Protein 2H3G (pdb70)

Nearest PDB structures (foldseek):
  2h3g-assembly1_X-2  TM=1.004E+00  e=2.554E-54  Bacillus anthracis str. Ames
  3djc-assembly1_L  TM=9.391E-01  e=2.588E-28  Legionella pneumophila subsp. pneumophila str. Philadelphia 1
  3djc-assembly1_K  TM=9.278E-01  e=1.801E-28  Legionella pneumophila subsp. pneumophila str. Philadelphia 1
  3djc-assembly2_D  TM=9.433E-01  e=1.681E-27  Legionella pneumophila subsp. pneumophila str. Philadelphia 1
  9cku-assembly1_F  TM=8.983E-01  e=1.150E-25  Mycobacterium tuberculosis

Foldseek 3Di:
DEKEWEAEPFKIKIFDADPLHTLDMDMDTHDLPDALVNVLVVVQVVQVVSVHALQVHDAYEYEYPDVSCPVRVQVNCCPRNVYRYHYQAPPQDQPAAEPAPCPRPPRSLNSLLLSLCCVPPNDQEWEWEQDQWTWTWTQANVSHTHGGDIGGHLVRVLCVPVCDDLDDAPDLPAPDDVSVSSSCSLVVVLVVLVVRLVVVQVVGPDRHAYEYEYPCPVSSVVVDVSHPYYDHCSSVSSSVVSRVVVD

Secondary structure (DSSP, 8-state):
-EEEEEE-SSEEEEEEEETTEEEEEEEEE--TT--HHHHHHHHHHHHHHTT--GGG--EEEEEES-HHHHHHHHHHIIIII--PPEE-STT-----EE-SS-GGGS-HHHHHHHHHHHHHH-SSEEEEEESSEEEEEEE-TTSEEEEEEEEE-HHHHHHHHH----PPPS-SS-SSHHHHHHHHHHHHHHHHHHHHHHHHHHH-SS--EEEEESTTHHHHHHH-SS-SEE-TTHHHHHHHHHHHHT-

Solvent-accessible surface area: 12956 Å² total; per-residue (Å²): 48,18,1,0,3,27,4,21,63,71,57,8,19,7,0,0,5,62,170,34,126,44,89,58,73,35,140,44,127,18,32,127,165,67,68,34,57,90,20,0,108,56,6,82,99,30,1,105,156,38,63,11,61,39,139,45,5,138,2,2,0,3,3,28,88,3,104,105,6,27,134,17,10,60,116,0,2,65,117,46,14,189,32,169,16,51,58,16,22,149,59,30,131,22,59,24,64,45,114,70,168,66,59,241,137,15,34,29,28,42,26,0,2,0,22,0,0,25,136,72,59,28,33,5,0,0,2,0,17,10,41,70,38,0,16,1,5,34,0,20,58,110,118,30,9,77,5,49,50,130,13,85,0,4,70,87,34,0,87,84,89,73,124,109,144,21,56,116,9,118,44,96,123,23,193,84,105,90,17,51,42,34,8,41,15,1,56,43,10,11,38,64,0,46,30,31,0,125,172,22,58,140,161,19,182,97,139,2,80,0,0,0,5,18,56,56,0,110,33,0,30,130,51,15,148,19,12,79,44,34,6,65,58,0,14,4,56,0,0,37,40,0,36,90,141,45,101

Structure (mmCIF, N/CA/C/O backbone):
data_2H3G
#
_entry.id   2H3G
#
_cell.length_a   67.852
_cell.length_b   133.396
_cell.length_c   41.138
_cell.angle_alpha   90.00
_cell.angle_beta   90.00
_cell.angle_gamma   90.00
#
_symmetry.space_group_name_H-M   'P 21 21 2'
#
loop_
_entity.id
_entity.type
_entity.pdbx_description
1 polymer 'BIOSYNTHETIC PROTEIN'
2 non-polymer 1,2-ETHANEDIOL
3 water water
#
loop_
_atom_site.group_PDB
_atom_site.id
_atom_site.type_symbol
_atom_site.label_atom_id
_atom_site.label_alt_id
_atom_site.label_comp_id
_atom_site.label_asym_id
_atom_site.label_entity_id
_atom_site.label_seq_id
_atom_site.pdbx_PDB_ins_code
_atom_site.Cartn_x
_atom_site.Cartn_y
_atom_site.Cartn_z
_atom_site.occupancy
_atom_site.B_iso_or_equiv
_atom_site.auth_seq_id
_atom_site.auth_comp_id
_atom_site.auth_asym_id
_atom_site.auth_atom_id
_atom_site.pdbx_PDB_model_num
ATOM 1 N N . MET A 1 1 ? 32.641 25.362 4.188 1.00 30.59 1 MET X N 1
ATOM 2 C CA . MET A 1 1 ? 32.376 26.737 3.639 1.00 29.36 1 MET X CA 1
ATOM 3 C C . MET A 1 1 ? 33.346 27.668 4.345 1.00 29.10 1 MET X C 1
ATOM 4 O O . MET A 1 1 ? 33.896 27.318 5.378 1.00 29.20 1 MET X O 1
ATOM 9 N N . ILE A 1 2 ? 33.615 28.813 3.729 1.00 28.56 2 ILE X N 1
ATOM 10 C CA . ILE A 1 2 ? 34.582 29.747 4.249 1.00 27.55 2 ILE X CA 1
ATOM 11 C C . ILE A 1 2 ? 33.786 31.002 4.615 1.00 27.87 2 ILE X C 1
ATOM 12 O O . ILE A 1 2 ? 32.990 31.473 3.807 1.00 27.13 2 ILE X O 1
ATOM 17 N N . PHE A 1 3 ? 34.017 31.523 5.823 1.00 27.53 3 PHE X N 1
ATOM 18 C CA . PHE A 1 3 ? 33.306 32.703 6.335 1.00 28.64 3 PHE X CA 1
ATOM 19 C C . PHE A 1 3 ? 34.278 33.865 6.219 1.00 27.75 3 PHE X C 1
ATOM 20 O O . PHE A 1 3 ? 35.447 33.751 6.594 1.00 28.37 3 PHE X O 1
ATOM 28 N N A VAL A 1 4 ? 33.833 34.971 5.630 0.50 27.09 4 VAL X N 1
ATOM 29 N N B VAL A 1 4 ? 33.796 34.992 5.704 0.50 27.56 4 VAL X N 1
ATOM 30 C CA A VAL A 1 4 ? 34.669 36.154 5.523 0.50 26.60 4 VAL X CA 1
ATOM 31 C CA B VAL A 1 4 ? 34.622 36.155 5.464 0.50 27.45 4 VAL X CA 1
ATOM 32 C C A VAL A 1 4 ? 34.000 37.296 6.317 0.50 27.49 4 VAL X C 1
ATOM 33 C C B VAL A 1 4 ? 33.997 37.362 6.209 0.50 27.94 4 VAL X C 1
ATOM 34 O O A VAL A 1 4 ? 32.764 37.353 6.466 0.50 27.37 4 VAL X O 1
ATOM 35 O O B VAL A 1 4 ? 32.770 37.529 6.204 0.50 27.84 4 VAL X O 1
ATOM 42 N N . LEU A 1 5 ? 34.823 38.174 6.868 1.00 28.06 5 LEU X N 1
ATOM 43 C CA . LEU A 1 5 ? 34.286 39.330 7.613 1.00 29.07 5 LEU X CA 1
ATOM 44 C C . LEU A 1 5 ? 35.100 40.563 7.262 1.00 27.05 5 LEU X C 1
ATOM 45 O O . LEU A 1 5 ? 36.313 40.552 7.329 1.00 27.55 5 LEU X O 1
ATOM 50 N N . ASP A 1 6 ? 34.424 41.630 6.858 1.00 27.35 6 ASP X N 1
ATOM 51 C CA . ASP A 1 6 ? 35.099 42.878 6.491 1.00 27.10 6 ASP X CA 1
ATOM 52 C C . ASP A 1 6 ? 34.533 43.885 7.483 1.00 27.51 6 ASP X C 1
ATOM 53 O O . ASP A 1 6 ? 33.399 44.287 7.347 1.00 26.60 6 ASP X O 1
ATOM 58 N N . VAL A 1 7 ? 35.295 44.277 8.491 1.00 28.35 7 VAL X N 1
ATOM 59 C CA . VAL A 1 7 ? 34.725 45.160 9.513 1.00 29.52 7 VAL X CA 1
ATOM 60 C C . VAL A 1 7 ? 35.172 46.637 9.357 1.00 28.80 7 VAL X C 1
ATOM 61 O O . VAL A 1 7 ? 36.342 46.927 9.393 1.00 27.78 7 VAL X O 1
ATOM 65 N N . GLY A 1 8 ? 34.236 47.545 9.172 1.00 30.65 8 GLY X N 1
ATOM 66 C CA . GLY A 1 8 ? 34.607 48.959 9.027 1.00 34.47 8 GLY X CA 1
ATOM 67 C C . GLY A 1 8 ? 34.308 49.739 10.315 1.00 36.64 8 GLY X C 1
ATOM 68 O O . GLY A 1 8 ? 33.672 49.211 11.233 1.00 33.55 8 GLY X O 1
ATOM 69 N N . ASN A 1 9 ? 34.749 51.008 10.335 1.00 39.89 9 ASN X N 1
ATOM 70 C CA . ASN A 1 9 ? 34.545 51.933 11.474 1.00 42.51 9 ASN X CA 1
ATOM 71 C C . ASN A 1 9 ? 33.067 51.963 11.772 1.00 43.47 9 ASN X C 1
ATOM 72 O O . ASN A 1 9 ? 32.631 51.839 12.916 1.00 44.67 9 ASN X O 1
ATOM 77 N N . THR A 1 10 ? 32.285 52.046 10.698 1.00 44.50 10 THR X N 1
ATOM 78 C CA . THR A 1 10 ? 30.847 52.250 10.749 1.00 44.99 10 THR X CA 1
ATOM 79 C C . THR A 1 10 ? 30.069 50.981 10.434 1.00 44.89 10 THR X C 1
ATOM 80 O O . THR A 1 10 ? 29.136 50.639 11.170 1.00 44.89 10 THR X O 1
ATOM 84 N N . ASN A 1 11 ? 30.464 50.280 9.354 1.00 44.08 11 ASN X N 1
ATOM 85 C CA . ASN A 1 11 ? 29.759 49.059 8.910 1.00 43.66 11 ASN X CA 1
ATOM 86 C C . ASN A 1 11 ? 30.646 47.801 8.891 1.00 40.44 11 ASN X C 1
ATOM 87 O O . ASN A 1 11 ? 31.851 47.914 8.732 1.00 40.29 11 ASN X O 1
ATOM 92 N N . ALA A 1 12 ? 30.027 46.639 9.088 1.00 38.86 12 ALA X N 1
ATOM 93 C CA . ALA A 1 12 ? 30.589 45.324 8.798 1.00 37.63 12 ALA X CA 1
ATOM 94 C C . ALA A 1 12 ? 29.806 44.554 7.693 1.00 35.95 12 ALA X C 1
ATOM 95 O O . ALA A 1 12 ? 28.564 44.600 7.627 1.00 35.81 12 ALA X O 1
ATOM 97 N N . VAL A 1 13 ? 30.537 43.804 6.869 1.00 32.66 13 VAL X N 1
ATOM 98 C CA . VAL A 1 13 ? 29.880 42.948 5.884 1.00 29.74 13 VAL X CA 1
ATOM 99 C C . VAL A 1 13 ? 30.372 41.522 6.0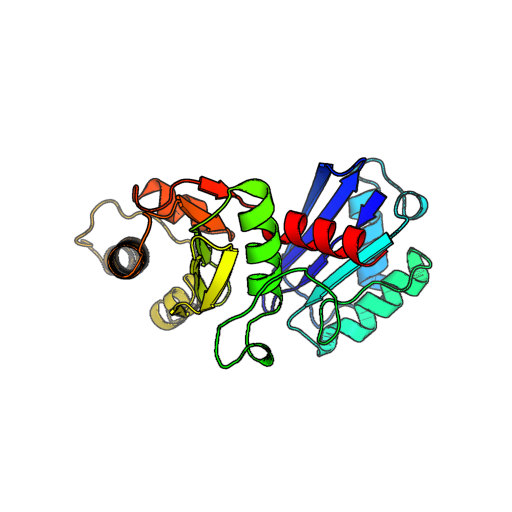69 1.00 28.14 13 VAL X C 1
ATOM 100 O O . VAL A 1 13 ? 31.556 41.313 6.151 1.00 26.61 13 VAL X O 1
ATOM 104 N N . LEU A 1 14 ? 29.469 40.546 6.146 1.00 27.63 14 LEU X N 1
ATOM 105 C CA . LEU A 1 14 ? 29.896 39.159 6.389 1.00 28.63 14 LEU X CA 1
ATOM 106 C C . LEU A 1 14 ? 29.537 38.438 5.106 1.00 27.79 14 LEU X C 1
ATOM 107 O O . LEU A 1 14 ? 28.603 38.843 4.420 1.00 28.03 14 LEU X O 1
ATOM 112 N N . GLY A 1 15 ? 30.271 37.382 4.797 1.00 27.21 15 GLY X N 1
ATOM 113 C CA . GLY A 1 15 ? 29.835 36.460 3.752 1.00 26.70 15 GLY X CA 1
ATOM 114 C C . GLY A 1 15 ? 30.269 35.039 3.901 1.00 26.98 15 GLY X C 1
ATOM 115 O O . GLY A 1 15 ? 31.242 34.764 4.589 1.00 26.95 15 GLY X O 1
ATOM 116 N N . VAL A 1 16 ? 29.528 34.109 3.290 1.00 26.97 16 VAL X N 1
ATOM 117 C CA . VAL A 1 16 ? 29.906 32.727 3.352 1.00 28.71 16 VAL X CA 1
ATOM 118 C C . VAL A 1 16 ? 30.085 32.290 1.887 1.00 29.33 16 VAL X C 1
ATOM 119 O O . VAL A 1 16 ? 29.229 32.579 1.047 1.00 27.54 16 VAL X O 1
ATOM 123 N N . PHE A 1 17 ? 31.210 31.646 1.623 1.00 29.74 17 PHE X N 1
ATOM 124 C CA . PHE A 1 17 ? 31.515 31.112 0.293 1.00 30.73 17 PHE X CA 1
ATOM 125 C C . PHE A 1 17 ? 31.347 29.600 0.327 1.00 31.42 17 PHE X C 1
ATOM 126 O O . PHE A 1 17 ? 31.801 28.915 1.245 1.00 30.94 17 PHE X O 1
ATOM 134 N N . GLU A 1 18 ? 30.651 29.083 -0.676 1.00 33.89 18 GLU X N 1
ATOM 135 C CA . GLU A 1 18 ? 30.473 27.650 -0.806 1.00 35.03 18 GLU X CA 1
ATOM 136 C C . GLU A 1 18 ? 30.970 27.264 -2.208 1.00 37.36 18 GLU X C 1
ATOM 137 O O . GLU A 1 18 ? 30.530 27.869 -3.205 1.00 36.54 18 GLU X O 1
ATOM 143 N N . GLU A 1 19 ? 31.925 26.326 -2.248 1.00 39.92 19 GLU X N 1
ATOM 144 C CA . GLU A 1 19 ? 32.601 25.928 -3.482 1.00 42.93 19 GLU X CA 1
ATOM 145 C C . GLU A 1 19 ? 33.110 27.145 -4.270 1.00 42.83 19 GLU X C 1
ATOM 146 O O . GLU A 1 19 ? 32.865 27.277 -5.483 1.00 43.49 19 GLU X O 1
ATOM 152 N N . GLY A 1 20 ? 33.801 28.042 -3.559 1.00 41.46 20 GLY X N 1
ATOM 153 C CA . GLY A 1 20 ? 34.370 29.241 -4.169 1.00 40.44 20 GLY X CA 1
ATOM 154 C C . GLY A 1 20 ? 33.421 30.286 -4.676 1.00 39.41 20 GLY X C 1
ATOM 155 O O . GLY A 1 20 ? 33.849 31.276 -5.270 1.00 40.08 20 GLY X O 1
ATOM 156 N N . GLU A 1 21 ? 32.124 30.085 -4.459 1.00 39.16 21 GLU X N 1
ATOM 157 C CA . GLU A 1 21 ? 31.146 31.102 -4.797 1.00 38.09 21 GLU X CA 1
ATOM 158 C C . GLU A 1 21 ? 30.515 31.703 -3.542 1.00 36.08 21 GLU X C 1
ATOM 159 O O . GLU A 1 21 ? 30.314 30.998 -2.555 1.00 35.30 21 GLU X O 1
ATOM 165 N N . LEU A 1 22 ? 30.166 32.988 -3.633 1.00 34.28 22 LEU X N 1
ATOM 166 C CA . LEU A 1 22 ? 29.535 33.729 -2.532 1.00 32.47 22 LEU X CA 1
ATOM 167 C C . LEU A 1 22 ? 28.139 33.193 -2.464 1.00 32.68 22 LEU X C 1
ATOM 168 O O . LEU A 1 22 ? 27.362 33.354 -3.406 1.00 32.32 22 LEU X O 1
ATOM 173 N N . ARG A 1 23 ? 27.823 32.558 -1.352 1.00 30.88 23 ARG X N 1
ATOM 174 C CA . ARG A 1 23 ? 26.518 31.993 -1.172 1.00 30.77 23 ARG X CA 1
ATOM 175 C C . ARG A 1 23 ? 25.554 33.019 -0.587 1.00 31.81 23 ARG X C 1
ATOM 176 O O . ARG A 1 23 ? 24.394 33.095 -1.017 1.00 30.12 23 ARG X O 1
ATOM 184 N N . GLN A 1 24 ? 26.028 33.820 0.424 1.00 31.50 24 GLN X N 1
ATOM 185 C CA . GLN A 1 24 ? 25.189 34.756 1.077 1.00 28.85 24 GLN X CA 1
ATOM 186 C C . GLN A 1 24 ? 26.084 35.834 1.712 1.00 28.13 24 GLN X C 1
ATOM 187 O O . GLN A 1 24 ? 27.239 35.594 2.019 1.00 26.64 24 GLN X O 1
ATOM 193 N N . HIS A 1 25 ? 25.530 37.008 1.887 1.00 26.79 25 HIS X N 1
ATOM 194 C CA . HIS A 1 25 ? 26.253 38.098 2.502 1.00 28.98 25 HIS X CA 1
ATOM 195 C C . HIS A 1 25 ? 25.286 38.754 3.428 1.00 28.82 25 HIS X C 1
ATOM 196 O O . HIS A 1 25 ? 24.063 38.629 3.251 1.00 27.17 25 HIS X O 1
ATOM 203 N N . TRP A 1 26 ? 25.824 39.454 4.418 1.00 29.92 26 TRP X N 1
ATOM 204 C CA . TRP A 1 26 ? 24.993 40.169 5.383 1.00 31.85 26 TRP X CA 1
ATOM 205 C C . TRP A 1 26 ? 25.688 41.444 5.742 1.00 34.60 26 TRP X C 1
ATOM 206 O O . TRP A 1 26 ? 26.902 41.460 5.833 1.00 35.52 26 TRP X O 1
ATOM 217 N N . ARG A 1 27 ? 24.954 42.523 5.925 1.00 37.42 27 ARG X N 1
ATOM 218 C CA . ARG A 1 27 ? 25.585 43.805 6.282 1.00 42.57 27 ARG X CA 1
ATOM 219 C C . ARG A 1 27 ? 25.029 44.285 7.612 1.00 43.95 27 ARG X C 1
ATOM 220 O O . ARG A 1 27 ? 23.928 43.906 7.998 1.00 44.10 27 ARG X O 1
ATOM 228 N N . MET A 1 28 ? 25.826 45.072 8.340 1.00 46.10 28 MET X N 1
ATOM 229 C CA . MET A 1 28 ? 25.438 45.545 9.682 1.00 47.22 28 MET X CA 1
ATOM 230 C C . MET A 1 28 ? 26.318 46.698 10.124 1.00 47.05 28 MET X C 1
ATOM 231 O O . MET A 1 28 ? 27.407 46.873 9.587 1.00 46.63 28 MET X O 1
ATOM 236 N N . GLU A 1 29 ? 25.841 47.460 11.119 1.00 47.44 29 GLU X N 1
ATOM 237 C CA . GLU A 1 29 ? 26.656 48.499 11.784 1.00 47.19 29 GLU X CA 1
ATOM 238 C C . GLU A 1 29 ? 27.681 47.829 12.702 1.00 45.00 29 GLU X C 1
ATOM 239 O O . GLU A 1 29 ? 27.420 46.813 13.374 1.00 43.76 29 GLU X O 1
ATOM 245 N N . THR A 1 30 ? 28.888 48.360 12.671 1.00 44.55 30 THR X N 1
ATOM 246 C CA . THR A 1 30 ? 29.950 47.863 13.562 1.00 43.18 30 THR X CA 1
ATOM 247 C C . THR A 1 30 ? 29.488 48.274 14.982 1.00 43.31 30 THR X C 1
ATOM 248 O O . THR A 1 30 ? 29.005 49.378 15.182 1.00 41.64 30 THR X O 1
ATOM 252 N N . ASP A 1 31 ? 29.577 47.361 15.930 1.00 42.79 31 ASP X N 1
ATOM 253 C CA . ASP A 1 31 ? 29.089 47.624 17.259 1.00 43.75 31 ASP X CA 1
ATOM 254 C C . ASP A 1 31 ? 30.226 47.402 18.283 1.00 43.00 31 ASP X C 1
ATOM 255 O O . ASP A 1 31 ? 30.592 46.275 18.565 1.00 42.44 31 ASP X O 1
ATOM 260 N N . ARG A 1 32 ? 30.825 48.489 18.751 1.00 42.61 32 ARG X N 1
ATOM 261 C CA . ARG A 1 32 ? 31.863 48.434 19.785 1.00 43.26 32 ARG X CA 1
ATOM 262 C C . ARG A 1 32 ? 31.343 47.978 21.173 1.00 41.26 32 ARG X C 1
ATOM 263 O O . ARG A 1 32 ? 32.137 47.694 22.092 1.00 41.64 32 ARG X O 1
ATOM 271 N N . HIS A 1 33 ? 30.023 47.890 21.314 1.00 40.45 33 HIS X N 1
ATOM 272 C CA . HIS A 1 33 ? 29.396 47.504 22.585 1.00 39.48 33 HIS X CA 1
ATOM 273 C C . HIS A 1 33 ? 29.185 46.045 22.673 1.00 39.99 33 HIS X C 1
ATOM 274 O O . HIS A 1 33 ? 28.923 45.559 23.743 1.00 39.39 33 HIS X O 1
ATOM 281 N N . LYS A 1 34 ? 29.253 45.339 21.538 1.00 41.01 34 LYS X N 1
ATOM 282 C CA . LYS A 1 34 ? 28.850 43.914 21.500 1.00 41.87 34 LYS X CA 1
ATOM 283 C C . LYS A 1 34 ? 29.946 43.058 22.023 1.00 40.16 34 LYS X C 1
ATOM 284 O O . LYS A 1 34 ? 31.120 43.320 21.771 1.00 40.94 34 LYS X O 1
ATOM 290 N N . THR A 1 35 ? 29.568 42.017 22.736 1.00 40.43 35 THR X N 1
ATOM 291 C CA . THR A 1 35 ? 30.499 41.040 23.258 1.00 41.40 35 THR X CA 1
ATOM 292 C C . THR A 1 35 ? 30.652 39.814 22.321 1.00 41.25 35 THR X C 1
ATOM 293 O O . THR A 1 35 ? 29.853 39.627 21.416 1.00 40.09 35 THR X O 1
ATOM 297 N N . GLU A 1 36 ? 31.682 39.012 22.555 1.00 41.55 36 GLU X N 1
ATOM 298 C CA . GLU A 1 36 ? 31.929 37.786 21.802 1.00 42.56 36 GLU X CA 1
ATOM 299 C C . GLU A 1 36 ? 30.723 36.864 21.769 1.00 42.20 36 GLU X C 1
ATOM 300 O O . GLU A 1 36 ? 30.405 36.316 20.727 1.00 41.23 36 GLU X O 1
ATOM 306 N N . ASP A 1 37 ? 30.041 36.704 22.902 1.00 42.18 37 ASP X N 1
ATOM 307 C CA . ASP A 1 37 ? 28.804 35.907 22.938 1.00 42.06 37 ASP X CA 1
ATOM 308 C C . ASP A 1 37 ? 27.639 36.528 22.191 1.00 40.86 37 ASP X C 1
ATOM 309 O O . ASP A 1 37 ? 26.864 35.795 21.561 1.00 40.48 37 ASP X O 1
ATOM 314 N N . GLU A 1 38 ? 27.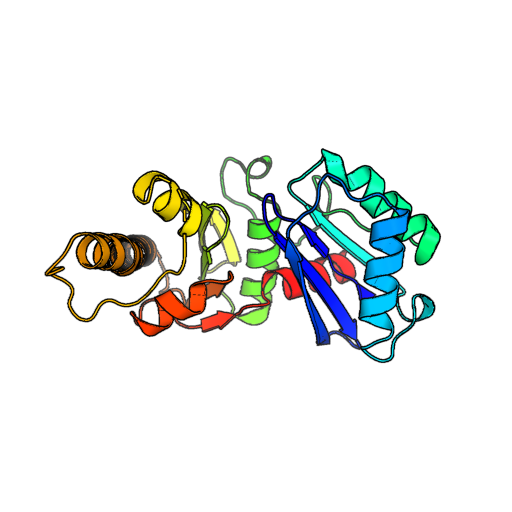488 37.853 22.226 1.00 39.38 38 GLU X N 1
ATOM 315 C CA . GLU A 1 38 ? 26.430 38.458 21.426 1.00 40.40 38 GLU X CA 1
ATOM 316 C C . GLU A 1 38 ? 26.758 38.407 19.885 1.00 38.71 38 GLU X C 1
ATOM 317 O O . GLU A 1 38 ? 25.845 38.322 19.086 1.00 39.30 38 GLU X O 1
ATOM 323 N N . TYR A 1 39 ? 28.026 38.505 19.492 1.00 37.56 39 TYR X N 1
ATOM 324 C CA . TYR A 1 39 ? 28.430 38.229 18.092 1.00 38.04 39 TYR X CA 1
ATOM 325 C C . TYR A 1 39 ? 28.076 36.763 17.732 1.00 37.12 39 TYR X C 1
ATOM 326 O O . TYR A 1 39 ? 27.503 36.510 16.675 1.00 37.39 39 TYR X O 1
ATOM 335 N N . GLY A 1 40 ? 28.387 35.815 18.611 1.00 35.79 40 GLY X N 1
ATOM 336 C CA . GLY A 1 40 ? 28.160 34.376 18.321 1.00 35.21 40 GLY X CA 1
ATOM 337 C C . GLY A 1 40 ? 26.682 34.113 18.138 1.00 35.43 40 GLY X C 1
ATOM 338 O O . GLY A 1 40 ? 26.272 33.456 17.168 1.00 34.87 40 GLY X O 1
ATOM 339 N N . MET A 1 41 ? 25.859 34.666 19.038 1.00 34.75 41 MET X N 1
ATOM 340 C CA . MET A 1 41 ? 24.405 34.563 18.921 1.00 34.39 41 MET X CA 1
ATOM 341 C C . MET A 1 41 ? 23.802 35.236 17.658 1.00 34.55 41 MET X C 1
ATOM 342 O O . MET A 1 41 ? 22.827 34.732 17.087 1.00 32.98 41 MET X O 1
ATOM 347 N N . LEU A 1 42 ? 24.334 36.384 17.249 1.00 34.13 42 LEU X N 1
ATOM 348 C CA . LEU A 1 42 ? 23.877 37.015 16.014 1.00 35.07 42 LEU X CA 1
ATOM 349 C C . LEU A 1 42 ? 24.298 36.160 14.787 1.00 32.99 42 LEU X C 1
ATOM 350 O O . LEU A 1 42 ? 23.498 35.937 13.923 1.00 33.48 42 LEU X O 1
ATOM 355 N N . VAL A 1 43 ? 25.544 35.702 14.754 1.00 32.74 43 VAL X N 1
ATOM 356 C CA . VAL A 1 43 ? 26.037 34.848 13.676 1.00 31.74 43 VAL X CA 1
ATOM 357 C C . VAL A 1 43 ? 25.195 33.546 13.600 1.00 32.90 43 VAL X C 1
ATOM 358 O O . VAL A 1 43 ? 24.701 33.167 12.518 1.00 32.75 43 VAL X O 1
ATOM 362 N N . LYS A 1 44 ? 24.952 32.910 14.750 1.00 33.57 44 LYS X N 1
ATOM 363 C CA . LYS A 1 44 ? 24.072 31.744 14.802 1.00 34.27 44 LYS X CA 1
ATOM 364 C C . LYS A 1 44 ? 22.756 31.992 14.097 1.00 34.51 44 LYS X C 1
ATOM 365 O O . LYS A 1 44 ? 22.284 31.150 13.276 1.00 34.48 44 LYS X O 1
ATOM 371 N N . GLN A 1 45 ? 22.154 33.146 14.377 1.00 33.45 45 GLN X N 1
ATOM 372 C CA . GLN A 1 45 ? 20.880 33.445 13.760 1.00 34.17 45 GLN X CA 1
ATOM 373 C C . GLN A 1 45 ? 20.998 33.631 12.244 1.00 33.12 45 GLN X C 1
ATOM 374 O O . GLN A 1 45 ? 20.118 33.215 11.522 1.00 33.07 45 GLN X O 1
ATOM 380 N N . LEU A 1 46 ? 22.055 34.302 11.790 1.00 31.83 46 LEU X N 1
ATOM 381 C CA . LEU A 1 46 ? 22.244 34.560 10.353 1.00 31.62 46 LEU X CA 1
ATOM 382 C C . LEU A 1 46 ? 22.437 33.224 9.630 1.00 30.86 46 LEU X C 1
ATOM 383 O O . LEU A 1 46 ? 21.877 32.997 8.548 1.00 30.37 46 LEU X O 1
ATOM 388 N N . LEU A 1 47 ? 23.259 32.362 10.232 1.00 30.35 47 LEU X N 1
ATOM 389 C CA . LEU A 1 47 ? 23.487 31.021 9.662 1.00 31.64 47 LEU X CA 1
ATOM 390 C C . LEU A 1 47 ? 22.191 30.222 9.619 1.00 32.43 47 LEU X C 1
ATOM 391 O O . LEU A 1 47 ? 21.837 29.702 8.561 1.00 32.09 47 LEU X O 1
ATOM 396 N N . GLU A 1 48 ? 21.480 30.140 10.745 1.00 34.48 48 GLU X N 1
ATOM 397 C CA . GLU A 1 48 ? 20.193 29.393 10.784 1.00 37.27 48 GLU X CA 1
ATOM 398 C C . GLU A 1 48 ? 19.220 29.811 9.688 1.00 36.00 48 GLU X C 1
ATOM 399 O O . GLU A 1 48 ? 18.705 28.935 8.988 1.00 36.48 48 GLU X O 1
ATOM 405 N N . HIS A 1 49 ? 19.015 31.129 9.501 1.00 34.81 49 HIS X N 1
ATOM 406 C CA A HIS A 1 49 ? 18.066 31.586 8.502 0.50 34.86 49 HIS X CA 1
ATOM 407 C CA B HIS A 1 49 ? 18.090 31.675 8.482 0.50 33.71 49 HIS X CA 1
ATOM 408 C C . HIS A 1 49 ? 18.543 31.340 7.074 1.00 33.89 49 HIS X C 1
ATOM 409 O O . HIS A 1 49 ? 17.747 31.387 6.140 1.00 33.83 49 HIS X O 1
ATOM 422 N N . GLU A 1 50 ? 19.830 31.029 6.931 1.00 32.76 50 GLU X N 1
ATOM 423 C CA . GLU A 1 50 ? 20.426 30.687 5.634 1.00 32.46 50 GLU X CA 1
ATOM 424 C C . GLU A 1 50 ? 20.459 29.156 5.420 1.00 32.18 50 GLU X C 1
ATOM 425 O O . GLU A 1 50 ? 20.875 28.672 4.388 1.00 32.26 50 GLU X O 1
ATOM 431 N N . GLY A 1 51 ? 20.042 28.399 6.429 1.00 31.27 51 GLY X N 1
ATOM 432 C CA . GLY A 1 51 ? 20.076 26.955 6.338 1.00 31.14 51 GLY X CA 1
ATOM 433 C C . GLY A 1 51 ? 21.400 26.367 6.683 1.00 31.02 51 GLY X C 1
ATOM 434 O O . GLY A 1 51 ? 21.746 25.264 6.202 1.00 30.95 51 GLY X O 1
ATOM 435 N N . LEU A 1 52 ? 22.179 27.091 7.494 1.00 29.08 52 LEU X N 1
ATOM 436 C CA . LEU A 1 52 ? 23.529 26.658 7.811 1.00 29.31 52 LEU X CA 1
ATOM 437 C C . LEU A 1 52 ? 23.740 26.535 9.322 1.00 29.24 52 LEU X C 1
ATOM 438 O O . LEU A 1 52 ? 23.006 27.117 10.100 1.00 28.69 52 LEU X O 1
ATOM 443 N N . SER A 1 53 ? 24.798 25.837 9.696 1.00 30.43 53 SER X N 1
ATOM 444 C CA . SER A 1 53 ? 25.220 25.695 11.090 1.00 32.92 53 SER X CA 1
ATOM 445 C C . SER A 1 53 ? 26.652 26.234 11.169 1.00 32.14 53 SER X C 1
ATOM 446 O O . SER A 1 53 ? 27.332 26.375 10.130 1.00 30.87 53 SER X O 1
ATOM 449 N N . PHE A 1 54 ? 27.139 26.446 12.389 1.00 32.90 54 PHE X N 1
ATOM 450 C CA . PHE A 1 54 ? 28.562 26.765 12.630 1.00 33.36 54 PHE X CA 1
ATOM 451 C C . PHE A 1 54 ? 29.477 25.745 12.004 1.00 33.88 54 PHE X C 1
ATOM 452 O O . PHE A 1 54 ? 30.513 26.086 11.386 1.00 32.72 54 PHE X O 1
ATOM 460 N N . GLU A 1 55 ? 29.048 24.481 12.103 1.00 33.58 55 GLU X N 1
ATOM 461 C CA . GLU A 1 55 ? 29.781 23.331 11.616 1.00 35.93 55 GLU X CA 1
ATOM 462 C C . GLU A 1 55 ? 30.085 23.446 10.123 1.00 34.62 55 GLU X C 1
ATOM 463 O O . GLU A 1 55 ? 31.051 22.871 9.635 1.00 34.27 55 GLU X O 1
ATOM 469 N N . ASP A 1 56 ? 29.236 24.174 9.404 1.00 34.35 56 ASP X N 1
ATOM 470 C CA . ASP A 1 56 ? 29.389 24.278 7.955 1.00 34.07 56 ASP X CA 1
ATOM 471 C C . ASP A 1 56 ? 30.624 25.059 7.573 1.00 33.76 56 ASP X C 1
ATOM 472 O O . ASP A 1 56 ? 31.142 24.916 6.466 1.00 34.66 56 ASP X O 1
ATOM 477 N N . VAL A 1 57 ? 31.047 25.909 8.492 1.00 32.60 57 VAL X N 1
ATOM 478 C CA . VAL A 1 57 ? 32.167 26.782 8.292 1.00 33.05 57 VAL X CA 1
ATOM 479 C C . VAL A 1 57 ? 33.474 26.137 8.731 1.00 32.48 57 VAL X C 1
ATOM 480 O O . VAL A 1 57 ? 33.615 25.716 9.864 1.00 32.51 57 VAL X O 1
ATOM 484 N N . LYS A 1 58 ? 34.410 26.048 7.798 1.00 32.97 58 LYS X N 1
ATOM 485 C CA . LYS A 1 58 ? 35.676 25.311 8.006 1.00 33.38 58 LYS X CA 1
ATOM 486 C C . LYS A 1 58 ? 36.853 26.257 8.048 1.00 32.69 58 LYS X C 1
ATOM 487 O O . LYS A 1 58 ? 37.956 25.848 8.380 1.00 33.50 58 LYS X O 1
ATOM 493 N N . GLY A 1 59 ? 36.623 27.529 7.701 1.00 30.89 59 GLY X N 1
ATOM 494 C CA . GLY A 1 59 ? 37.712 28.517 7.684 1.00 28.56 59 GLY X CA 1
ATOM 495 C C . GLY A 1 59 ? 37.137 29.916 7.721 1.00 26.83 59 GLY X C 1
ATOM 496 O O . GLY A 1 59 ? 36.029 30.141 7.301 1.00 26.35 59 GLY X O 1
ATOM 497 N N . ILE A 1 60 ? 37.927 30.855 8.222 1.00 27.84 60 ILE X N 1
ATOM 498 C CA . ILE A 1 60 ? 37.466 32.186 8.454 1.00 28.06 60 ILE X CA 1
ATOM 499 C C . ILE A 1 60 ? 38.607 33.145 8.162 1.00 28.13 60 ILE X C 1
ATOM 500 O O . ILE A 1 60 ? 39.748 32.944 8.617 1.00 28.33 60 ILE X O 1
ATOM 505 N N . ILE A 1 61 ? 38.291 34.211 7.444 1.00 26.17 61 ILE X N 1
ATOM 506 C CA . ILE A 1 61 ? 39.234 35.318 7.295 1.00 26.50 61 ILE X CA 1
ATOM 507 C C . ILE A 1 61 ? 38.572 36.641 7.681 1.00 28.11 61 ILE X C 1
ATOM 508 O O . ILE A 1 61 ? 37.433 36.863 7.363 1.00 26.29 61 ILE X O 1
ATOM 513 N N . VAL A 1 62 ? 39.270 37.502 8.432 1.00 31.19 62 VAL X N 1
ATOM 514 C CA . VAL A 1 62 ? 38.701 38.811 8.855 1.00 32.34 62 VAL X CA 1
ATOM 515 C C . VAL A 1 62 ? 39.608 39.951 8.415 1.00 32.91 62 VAL X C 1
ATOM 516 O O . VAL A 1 62 ? 40.820 39.813 8.521 1.00 32.99 62 VAL X O 1
ATOM 520 N N . SER A 1 63 ? 39.020 41.028 7.858 1.00 32.55 63 SER X N 1
ATOM 521 C CA . SER A 1 63 ? 39.697 42.296 7.591 1.00 31.96 63 SER X CA 1
ATOM 522 C C . SER A 1 63 ? 38.972 43.338 8.413 1.00 31.54 63 SER X C 1
ATOM 523 O O . SER A 1 63 ? 37.757 43.409 8.342 1.00 31.34 63 SER X O 1
ATOM 526 N N . SER A 1 64 ? 39.708 44.157 9.158 1.00 30.48 64 SER X N 1
ATOM 527 C CA . SER A 1 64 ? 39.134 45.091 10.134 1.00 31.69 64 SER X CA 1
ATOM 528 C C . SER A 1 64 ? 40.025 46.341 10.310 1.00 31.37 64 SER X C 1
ATOM 529 O O . SER A 1 64 ? 41.253 46.245 10.294 1.00 33.94 64 SER X O 1
ATOM 532 N N . VAL A 1 65 ? 39.398 47.481 10.499 1.00 32.23 65 VAL X N 1
ATOM 533 C CA . VAL A 1 65 ? 40.103 48.725 10.791 1.00 33.09 65 VAL X CA 1
ATOM 534 C C . VAL A 1 65 ? 39.730 49.162 12.219 1.00 34.17 65 VAL X C 1
ATOM 535 O O . VAL A 1 65 ? 39.976 50.306 12.584 1.00 34.61 65 VAL X O 1
ATOM 539 N N . VAL A 1 66 ? 39.191 48.237 13.023 1.00 34.40 66 VAL X N 1
ATOM 540 C CA . VAL A 1 66 ? 38.693 48.554 14.385 1.00 35.91 66 VAL X CA 1
ATOM 541 C C . VAL A 1 66 ? 39.368 47.596 15.395 1.00 35.54 66 VAL X C 1
ATOM 542 O O . VAL A 1 66 ? 38.826 46.538 15.728 1.00 34.14 66 VAL X O 1
ATOM 546 N N . PRO A 1 67 ? 40.561 47.977 15.885 1.00 36.31 67 PRO X N 1
ATOM 547 C CA . PRO A 1 67 ? 41.228 47.092 16.816 1.00 36.67 67 PRO X CA 1
ATOM 548 C C . PRO A 1 67 ? 40.357 46.805 18.052 1.00 37.67 67 PRO X C 1
ATOM 549 O O . PRO A 1 67 ? 40.329 45.645 18.471 1.00 36.48 67 PRO X O 1
ATOM 553 N N . PRO A 1 68 ? 39.661 47.834 18.628 1.00 38.49 68 PRO X N 1
ATOM 554 C CA . PRO A 1 68 ? 38.923 47.522 19.854 1.00 39.37 68 PRO X CA 1
ATOM 555 C C . PRO A 1 68 ? 37.894 46.392 19.766 1.00 41.29 68 PRO X C 1
ATOM 556 O O . PRO A 1 68 ? 37.417 45.951 20.823 1.00 42.01 68 PRO X O 1
ATOM 560 N N . ILE A 1 69 ? 37.517 45.947 18.559 1.00 41.29 69 ILE X N 1
ATOM 561 C CA . ILE A 1 69 ? 36.598 44.805 18.442 1.00 41.13 69 ILE X CA 1
ATOM 562 C C . ILE A 1 69 ? 37.230 43.487 17.956 1.00 40.93 69 ILE X C 1
ATOM 563 O O . ILE A 1 69 ? 36.543 42.475 17.896 1.00 40.93 69 ILE X O 1
ATOM 568 N N . MET A 1 70 ? 38.526 43.488 17.637 1.00 40.40 70 MET X N 1
ATOM 569 C CA . MET A 1 70 ? 39.178 42.273 17.133 1.00 38.98 70 MET X CA 1
ATOM 570 C C . MET A 1 70 ? 39.245 41.163 18.150 1.00 37.49 70 MET X C 1
ATOM 571 O O . MET A 1 70 ? 39.090 39.984 17.812 1.00 35.39 70 MET X O 1
ATOM 576 N N . PHE A 1 71 ? 39.445 41.541 19.410 1.00 36.29 71 PHE X N 1
ATOM 577 C CA . PHE A 1 71 ? 39.649 40.562 20.428 1.00 34.98 71 PHE X CA 1
ATOM 578 C C . PHE A 1 71 ? 38.360 39.735 20.539 1.00 34.66 71 PHE X C 1
ATOM 579 O O . PHE A 1 71 ? 38.434 38.510 20.646 1.00 35.59 71 PHE X O 1
ATOM 587 N N . ALA A 1 72 ? 37.213 40.414 20.491 1.00 32.98 72 ALA X N 1
ATOM 588 C CA . ALA A 1 72 ? 35.901 39.805 20.686 1.00 32.97 72 ALA X CA 1
ATOM 589 C C . ALA A 1 72 ? 35.553 38.958 19.471 1.00 32.40 72 ALA X C 1
ATOM 590 O O . ALA A 1 72 ? 35.019 37.875 19.618 1.00 31.28 72 ALA X O 1
ATOM 592 N N . LEU A 1 73 ? 35.819 39.472 18.273 1.00 33.25 73 LEU X N 1
ATOM 593 C CA . LEU A 1 73 ? 35.539 38.678 17.063 1.00 35.04 73 LEU X CA 1
ATOM 594 C C . LEU A 1 73 ? 36.407 37.434 16.988 1.00 34.45 73 LEU X C 1
ATOM 595 O O . LEU A 1 73 ? 35.887 36.356 16.661 1.00 36.02 73 LEU X O 1
ATOM 600 N N . GLU A 1 74 ? 37.688 37.551 17.323 1.00 33.77 74 GLU X N 1
ATOM 601 C CA . GLU A 1 74 ? 38.558 36.412 17.373 1.00 36.68 74 GLU X CA 1
ATOM 602 C C . GLU A 1 74 ? 38.061 35.369 18.407 1.00 37.31 74 GLU X C 1
ATOM 603 O O . GLU A 1 74 ? 38.030 34.165 18.107 1.00 36.80 74 GLU X O 1
ATOM 609 N N . ARG A 1 75 ? 37.690 35.837 19.606 1.00 37.58 75 ARG X N 1
ATOM 610 C CA . ARG A 1 75 ? 37.159 34.966 20.657 1.00 38.01 75 ARG X CA 1
ATOM 611 C C . ARG A 1 75 ? 35.831 34.267 20.271 1.00 37.49 75 ARG X C 1
ATOM 612 O O . ARG A 1 75 ? 35.706 33.022 20.487 1.00 40.78 75 ARG X O 1
ATOM 620 N N . MET A 1 76 ? 34.892 35.008 19.680 1.00 34.97 76 MET X N 1
ATOM 621 C CA . MET A 1 76 ? 33.707 34.456 19.044 1.00 34.33 76 MET X CA 1
ATOM 622 C C . MET A 1 76 ? 34.075 33.366 17.992 1.00 34.51 76 MET X C 1
ATOM 623 O O . MET A 1 76 ? 33.499 32.292 18.020 1.00 34.94 76 MET X O 1
ATOM 628 N N . CYS A 1 77 ? 35.056 33.606 17.109 1.00 34.23 77 CYS X N 1
ATOM 629 C CA . CYS A 1 77 ? 35.412 32.580 16.127 1.00 34.83 77 CYS X CA 1
ATOM 630 C C . CYS A 1 77 ? 35.929 31.338 16.851 1.00 34.98 77 CYS X C 1
ATOM 631 O O . CYS A 1 77 ? 35.484 30.231 16.585 1.00 34.29 77 CYS X O 1
ATOM 634 N N . GLU A 1 78 ? 36.839 31.527 17.788 1.00 35.26 78 GLU X N 1
ATOM 635 C CA . GLU A 1 78 ? 37.408 30.409 18.522 1.00 36.63 78 GLU X CA 1
ATOM 636 C C . GLU A 1 78 ? 36.376 29.584 19.299 1.00 36.21 78 GLU X C 1
ATOM 637 O O . GLU A 1 78 ? 36.480 28.361 19.306 1.00 36.68 78 GLU X O 1
ATOM 643 N N . LYS A 1 79 ? 35.403 30.254 19.916 1.00 37.00 79 LYS X N 1
ATOM 644 C CA . LYS A 1 79 ? 34.366 29.654 20.762 1.00 38.34 79 LYS X CA 1
ATOM 645 C C . LYS A 1 79 ? 33.219 28.979 20.012 1.00 38.68 79 LYS X C 1
ATOM 646 O O . LYS A 1 79 ? 32.839 27.844 20.345 1.00 38.50 79 LYS X O 1
ATOM 652 N N . TYR A 1 80 ? 32.672 29.667 19.007 1.00 37.23 80 TYR X N 1
ATOM 653 C CA . TYR A 1 80 ? 31.531 29.158 18.264 1.00 37.61 80 TYR X CA 1
ATOM 654 C C . TYR A 1 80 ? 31.883 28.311 17.051 1.00 37.34 80 TYR X C 1
ATOM 655 O O . TYR A 1 80 ? 31.124 27.408 16.696 1.00 35.65 80 TYR X O 1
ATOM 664 N N . PHE A 1 81 ? 33.021 28.615 16.413 1.00 36.14 81 PHE X N 1
ATOM 665 C CA . PHE A 1 81 ? 33.371 27.942 15.169 1.00 36.05 81 PHE X CA 1
ATOM 666 C C . PHE A 1 81 ? 34.492 27.001 15.437 1.00 36.77 81 PHE X C 1
ATOM 667 O O . PHE A 1 81 ? 34.847 26.202 14.572 1.00 36.90 81 PHE X O 1
ATOM 675 N N . LYS A 1 82 ? 35.084 27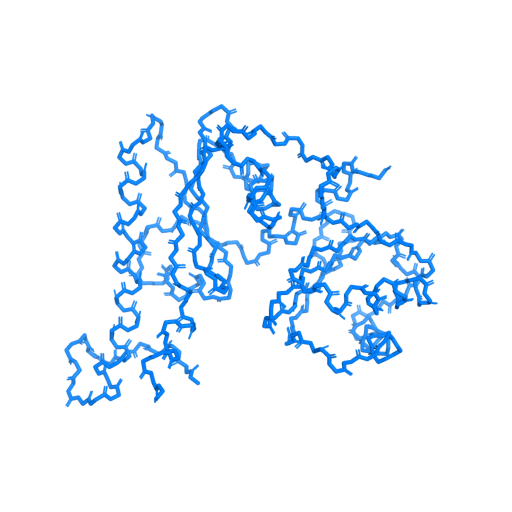.130 16.624 1.00 36.91 82 LYS X N 1
ATOM 676 C CA . LYS A 1 82 ? 36.285 26.399 16.985 1.00 38.69 82 LYS X CA 1
ATOM 677 C C . LYS A 1 82 ? 37.419 26.609 15.972 1.00 37.98 82 LYS X C 1
ATOM 678 O O . LYS A 1 82 ? 38.188 25.683 15.655 1.00 38.92 82 LYS X O 1
ATOM 684 N N . ILE A 1 83 ? 37.530 27.841 15.472 1.00 35.66 83 ILE X N 1
ATOM 685 C CA . ILE A 1 83 ? 38.518 28.181 14.457 1.00 35.94 83 ILE X CA 1
ATOM 686 C C . ILE A 1 83 ? 39.221 29.480 14.864 1.00 36.05 83 ILE X C 1
ATOM 687 O O . ILE A 1 83 ? 38.568 30.402 15.289 1.00 35.27 83 ILE X O 1
ATOM 692 N N . LYS A 1 84 ? 40.538 29.544 14.713 1.00 37.75 84 LYS X N 1
ATOM 693 C CA . LYS A 1 84 ? 41.257 30.807 14.842 1.00 40.60 84 LYS X CA 1
ATOM 694 C C . LYS A 1 84 ? 41.274 31.434 13.455 1.00 38.54 84 LYS X C 1
ATOM 695 O O . LYS A 1 84 ? 41.789 30.848 12.519 1.00 39.93 84 LYS X O 1
ATOM 701 N N . PRO A 1 85 ? 40.719 32.627 13.320 1.00 37.60 85 PRO X N 1
ATOM 702 C CA . PRO A 1 85 ? 40.619 33.159 11.959 1.00 36.35 85 PRO X CA 1
ATOM 703 C C . PRO A 1 85 ? 41.945 33.677 11.427 1.00 36.26 85 PRO X C 1
ATOM 704 O O . PRO A 1 85 ? 42.815 34.140 12.195 1.00 35.96 85 PRO X O 1
ATOM 708 N N . LEU A 1 86 ? 42.092 33.611 10.121 1.00 35.10 86 LEU X N 1
ATOM 709 C CA . LEU A 1 86 ? 43.086 34.404 9.446 1.00 36.32 86 LEU X CA 1
ATOM 710 C C . LEU A 1 86 ? 42.730 35.889 9.520 1.00 36.77 86 LEU X C 1
ATOM 711 O O . LEU A 1 86 ? 41.611 36.274 9.206 1.00 36.06 86 LEU X O 1
ATOM 716 N N . VAL A 1 87 ? 43.689 36.713 9.951 1.00 39.08 87 VAL X N 1
ATOM 717 C CA . VAL A 1 87 ? 43.569 38.182 9.994 1.00 40.66 87 VAL X CA 1
ATOM 718 C C . VAL A 1 87 ? 44.404 38.900 8.938 1.00 42.85 87 VAL X C 1
ATOM 719 O O . VAL A 1 87 ? 45.629 38.725 8.886 1.00 42.80 87 VAL X O 1
ATOM 723 N N . VAL A 1 88 ? 43.738 39.678 8.078 1.00 43.98 88 VAL X N 1
ATOM 724 C CA . VAL A 1 88 ? 44.424 40.473 7.065 1.00 46.42 88 VAL X CA 1
ATOM 725 C C . VAL A 1 88 ? 45.266 41.489 7.807 1.00 48.26 88 VAL X C 1
ATOM 726 O O . VAL A 1 88 ? 44.745 42.344 8.544 1.00 49.39 88 VAL X O 1
ATOM 730 N N . GLY A 1 89 ? 46.575 41.358 7.658 1.00 50.19 89 GLY X N 1
ATOM 731 C CA . GLY A 1 89 ? 47.494 42.238 8.357 1.00 51.88 89 GLY X CA 1
ATOM 732 C C . GLY A 1 89 ? 48.871 42.131 7.754 1.00 53.10 89 GLY X C 1
ATOM 733 O O . GLY A 1 89 ? 49.074 41.372 6.793 1.00 52.24 89 GLY X O 1
ATOM 734 N N . PRO A 1 90 ? 49.828 42.909 8.299 1.00 54.29 90 PRO X N 1
ATOM 735 C CA . PRO A 1 90 ? 51.208 42.749 7.877 1.00 55.33 90 PRO X CA 1
ATOM 736 C C . PRO A 1 90 ? 51.540 41.271 7.882 1.00 55.52 90 PRO X C 1
ATOM 737 O O . PRO A 1 90 ? 51.241 40.556 8.861 1.00 56.07 90 PRO X O 1
ATOM 741 N N . GLY A 1 91 ? 52.084 40.804 6.766 1.00 55.78 91 GLY X N 1
ATOM 742 C CA . GLY A 1 91 ? 52.615 39.455 6.710 1.00 55.74 91 GLY X CA 1
ATOM 743 C C . GLY A 1 91 ? 51.664 38.416 6.174 1.00 55.34 91 GLY X C 1
ATOM 744 O O . GLY A 1 91 ? 52.042 37.240 6.076 1.00 56.57 91 GLY X O 1
ATOM 745 N N . ILE A 1 92 ? 50.431 38.833 5.850 1.00 53.78 92 ILE X N 1
ATOM 746 C CA . ILE A 1 92 ? 49.534 38.022 5.021 1.00 51.23 92 ILE X CA 1
ATOM 747 C C . ILE A 1 92 ? 50.067 38.078 3.580 1.00 49.59 92 ILE X C 1
ATOM 748 O O . ILE A 1 92 ? 50.482 39.136 3.117 1.00 49.32 92 ILE X O 1
ATOM 753 N N . LYS A 1 93 ? 50.049 36.945 2.883 1.00 47.73 93 LYS X N 1
ATOM 754 C CA . LYS A 1 93 ? 50.503 36.876 1.482 1.00 46.20 93 LYS X CA 1
ATOM 755 C C . LYS A 1 93 ? 49.376 37.193 0.500 1.00 43.66 93 LYS X C 1
ATOM 756 O O . LYS A 1 93 ? 48.280 36.662 0.631 1.00 43.47 93 LYS X O 1
ATOM 762 N N . THR A 1 94 ? 49.649 38.018 -0.513 1.00 41.07 94 THR X N 1
ATOM 763 C CA . THR A 1 94 ? 48.570 38.496 -1.392 1.00 37.73 94 THR X CA 1
ATOM 764 C C . THR A 1 94 ? 48.843 38.277 -2.880 1.00 36.71 94 THR X C 1
ATOM 765 O O . THR A 1 94 ? 47.915 38.290 -3.700 1.00 35.40 94 THR X O 1
ATOM 769 N N . GLY A 1 95 ? 50.111 38.109 -3.234 1.00 34.68 95 GLY X N 1
ATOM 770 C CA . GLY A 1 95 ? 50.498 38.008 -4.634 1.00 32.78 95 GLY X CA 1
ATOM 771 C C . GLY A 1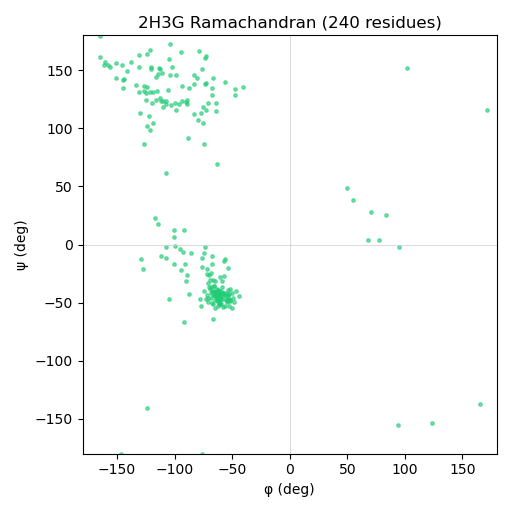 95 ? 50.519 39.340 -5.328 1.00 32.46 95 GLY X C 1
ATOM 772 O O . GLY A 1 95 ? 50.786 39.417 -6.542 1.00 32.09 95 GLY X O 1
ATOM 773 N N . LEU A 1 96 ? 50.276 40.408 -4.574 1.00 31.42 96 LEU X N 1
ATOM 774 C CA . LEU A 1 96 ? 50.202 41.741 -5.180 1.00 33.18 96 LEU X CA 1
ATOM 775 C C . LEU A 1 96 ? 51.559 42.451 -5.243 1.00 33.02 96 LEU X C 1
ATOM 776 O O . LEU A 1 96 ? 52.247 42.659 -4.215 1.00 34.20 96 LEU X O 1
ATOM 781 N N . ASN A 1 97 ? 51.924 42.857 -6.450 1.00 34.14 97 ASN X N 1
ATOM 782 C CA . ASN A 1 97 ? 53.088 43.709 -6.626 1.00 35.63 97 ASN X CA 1
ATOM 783 C C . ASN A 1 97 ? 52.784 45.186 -6.312 1.00 35.98 97 ASN X C 1
ATOM 784 O O . ASN A 1 97 ? 52.076 45.834 -7.063 1.00 35.91 97 ASN X O 1
ATOM 789 N N . ILE A 1 98 ? 53.281 45.679 -5.180 1.00 36.52 98 ILE X N 1
ATOM 790 C CA . ILE A 1 98 ? 53.055 47.061 -4.765 1.00 38.73 98 ILE X CA 1
ATOM 791 C C . ILE A 1 98 ? 54.283 47.944 -5.136 1.00 41.18 98 ILE X C 1
ATOM 792 O O . ILE A 1 98 ? 55.397 47.723 -4.640 1.00 40.32 98 ILE X O 1
ATOM 797 N N . LYS A 1 99 ? 54.074 48.912 -6.026 1.00 43.37 99 LYS X N 1
ATOM 798 C CA . LYS A 1 99 ? 55.129 49.851 -6.432 1.00 46.21 99 LYS X CA 1
ATOM 799 C C . LYS A 1 99 ? 55.010 51.205 -5.741 1.00 47.94 99 LYS X C 1
ATOM 800 O O . LYS A 1 99 ? 55.961 51.989 -5.727 1.00 49.29 99 LYS X O 1
ATOM 806 N N . TYR A 1 100 ? 53.838 51.468 -5.174 1.00 49.60 100 TYR X N 1
ATOM 807 C CA . TYR A 1 100 ? 53.611 52.519 -4.197 1.00 51.11 100 TYR X CA 1
ATOM 808 C C . TYR A 1 100 ? 54.769 52.593 -3.200 1.00 52.33 100 TYR X C 1
ATOM 809 O O . TYR A 1 100 ? 55.229 51.569 -2.700 1.00 52.75 100 TYR X O 1
ATOM 818 N N . GLU A 1 101 ? 55.218 53.812 -2.913 1.00 53.61 101 GLU X N 1
ATOM 819 C CA . GLU A 1 101 ? 56.377 54.041 -2.037 1.00 54.76 101 GLU X CA 1
ATOM 820 C C . GLU A 1 101 ? 56.052 53.698 -0.592 1.00 55.61 101 GLU X C 1
ATOM 821 O O . GLU A 1 101 ? 56.951 53.347 0.195 1.00 55.45 101 GLU X O 1
ATOM 827 N N . ASN A 1 102 ? 54.766 53.791 -0.253 1.00 56.49 102 ASN X N 1
ATOM 828 C CA . ASN A 1 102 ? 54.280 53.471 1.095 1.00 57.91 102 ASN X CA 1
ATOM 829 C C . ASN A 1 102 ? 53.472 52.152 1.204 1.00 58.06 102 ASN X C 1
ATOM 830 O O . ASN A 1 102 ? 52.300 52.193 1.604 1.00 58.29 102 ASN X O 1
ATOM 835 N N . PRO A 1 103 ? 54.087 50.980 0.883 1.00 58.48 103 PRO X N 1
ATOM 836 C CA . PRO A 1 103 ? 53.254 49.761 0.812 1.00 58.47 103 PRO X CA 1
ATOM 837 C C . PRO A 1 103 ? 52.526 49.444 2.119 1.00 58.19 103 PRO X C 1
ATOM 838 O O . PRO A 1 103 ? 51.375 49.006 2.095 1.00 57.76 103 PRO X O 1
ATOM 842 N N . ARG A 1 104 ? 53.188 49.708 3.244 1.00 58.49 104 ARG X N 1
ATOM 843 C CA . ARG A 1 104 ? 52.664 49.374 4.569 1.00 59.09 104 ARG X CA 1
ATOM 844 C C . ARG A 1 104 ? 51.497 50.279 4.972 1.00 57.23 104 ARG X C 1
ATOM 845 O O . ARG A 1 104 ? 50.666 49.883 5.770 1.00 57.65 104 ARG X O 1
ATOM 853 N N . GLU A 1 105 ? 51.438 51.484 4.415 1.00 55.80 105 GLU X N 1
ATOM 854 C CA . GLU A 1 105 ? 50.341 52.426 4.693 1.00 55.25 105 GLU X CA 1
ATOM 855 C C . GLU A 1 105 ? 49.089 52.239 3.794 1.00 53.36 105 GLU X C 1
ATOM 856 O O . GLU A 1 105 ? 48.047 52.881 4.016 1.00 53.60 105 GLU X O 1
ATOM 862 N N . VAL A 1 106 ? 49.191 51.370 2.788 1.00 51.62 106 VAL X N 1
ATOM 863 C CA . VAL A 1 106 ? 48.029 50.981 1.959 1.00 49.23 106 VAL X CA 1
ATOM 864 C C . VAL A 1 106 ? 46.962 50.241 2.784 1.00 48.09 106 VAL X C 1
ATOM 865 O O . VAL A 1 106 ? 47.243 49.188 3.384 1.00 47.41 106 VAL X O 1
ATOM 869 N N . GLY A 1 107 ? 45.745 50.783 2.811 1.00 46.34 107 GLY X N 1
ATOM 870 C CA . GLY A 1 107 ? 44.631 50.114 3.511 1.00 44.91 107 GLY X CA 1
ATOM 871 C C . GLY A 1 107 ? 44.566 48.635 3.136 1.00 43.36 107 GLY X C 1
ATOM 872 O O . GLY A 1 107 ? 44.683 48.291 1.953 1.00 43.92 107 GLY X O 1
ATOM 873 N N . ALA A 1 108 ? 44.411 47.761 4.127 1.00 40.61 108 ALA X N 1
ATOM 874 C CA . ALA A 1 108 ? 44.188 46.339 3.882 1.00 39.51 108 ALA X CA 1
ATOM 875 C C . ALA A 1 108 ? 43.154 46.055 2.751 1.00 37.50 108 ALA X C 1
ATOM 876 O O . ALA A 1 108 ? 43.363 45.163 1.954 1.00 36.38 108 ALA X O 1
ATOM 878 N N . ASP A 1 109 ? 42.031 46.779 2.738 1.00 34.87 109 ASP X N 1
ATOM 879 C CA . ASP A 1 109 ? 40.962 46.473 1.775 1.00 34.01 109 ASP X CA 1
ATOM 880 C C . ASP A 1 109 ? 41.296 46.973 0.361 1.00 32.72 109 ASP X C 1
ATOM 881 O O . ASP A 1 109 ? 40.702 46.501 -0.596 1.00 32.67 109 ASP X O 1
ATOM 886 N N . ARG A 1 110 ? 42.239 47.914 0.245 1.00 31.13 110 ARG X N 1
ATOM 887 C CA . ARG A 1 110 ? 42.716 48.369 -1.081 1.00 31.30 110 ARG X CA 1
ATOM 888 C C . ARG A 1 110 ? 43.503 47.217 -1.691 1.00 31.51 110 ARG X C 1
ATOM 889 O O . ARG A 1 110 ? 43.460 46.992 -2.887 1.00 30.71 110 ARG X O 1
ATOM 897 N N . ILE A 1 111 ? 44.250 46.512 -0.844 1.00 30.58 111 ILE X N 1
ATOM 898 C CA . ILE A 1 111 ? 45.054 45.394 -1.288 1.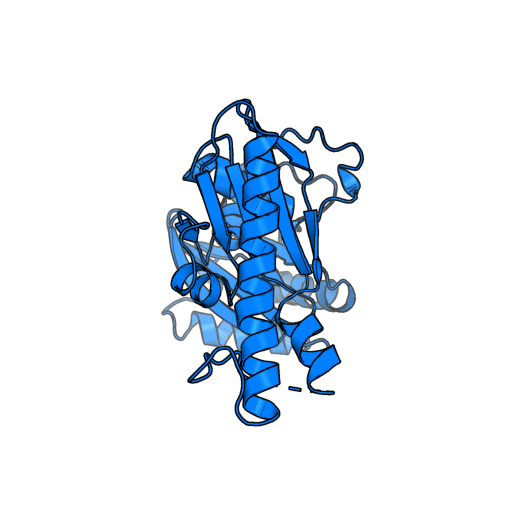00 31.46 111 ILE X CA 1
ATOM 899 C C . ILE A 1 111 ? 44.121 44.252 -1.737 1.00 31.03 111 ILE X C 1
ATOM 900 O O . ILE A 1 111 ? 44.304 43.722 -2.828 1.00 30.69 111 ILE X O 1
ATOM 905 N N . VAL A 1 112 ? 43.159 43.921 -0.868 1.00 30.67 112 VAL X N 1
ATOM 906 C CA . VAL A 1 112 ? 42.128 42.903 -1.080 1.00 30.87 112 VAL X CA 1
ATOM 907 C C . VAL A 1 112 ? 41.355 43.184 -2.402 1.00 29.65 112 VAL X C 1
ATOM 908 O O . VAL A 1 112 ? 41.167 42.285 -3.230 1.00 30.37 112 VAL X O 1
ATOM 912 N N . ASN A 1 113 ? 40.914 44.433 -2.559 1.00 27.39 113 ASN X N 1
ATOM 913 C CA . ASN A 1 113 ? 40.193 44.876 -3.743 1.00 27.16 113 ASN X CA 1
ATOM 914 C C . ASN A 1 113 ? 41.034 44.759 -4.996 1.00 25.80 113 ASN X C 1
ATOM 915 O O . ASN A 1 113 ? 40.488 44.411 -6.070 1.00 28.47 113 ASN X O 1
ATOM 920 N N . ALA A 1 114 ? 42.332 45.085 -4.888 1.00 27.42 114 ALA X N 1
ATOM 921 C CA . ALA A 1 114 ? 43.223 44.996 -6.024 1.00 27.06 114 ALA X CA 1
ATOM 922 C C . ALA A 1 114 ? 43.455 43.520 -6.444 1.00 28.96 114 ALA X C 1
ATOM 923 O O . ALA A 1 114 ? 43.518 43.207 -7.629 1.00 29.63 114 ALA X O 1
ATOM 925 N N . VAL A 1 115 ? 43.626 42.644 -5.458 1.00 29.25 115 VAL X N 1
ATOM 926 C CA . VAL A 1 115 ? 43.808 41.227 -5.711 1.00 31.07 115 VAL X CA 1
ATOM 927 C C . VAL A 1 115 ? 42.569 40.716 -6.431 1.00 30.52 115 VAL X C 1
ATOM 928 O O . VAL A 1 115 ? 42.693 40.057 -7.465 1.00 30.43 115 VAL X O 1
ATOM 932 N N . ALA A 1 116 ? 41.383 41.008 -5.890 1.00 28.78 116 ALA X N 1
ATOM 933 C CA . ALA A 1 116 ? 40.127 40.579 -6.525 1.00 29.25 116 ALA X CA 1
ATOM 934 C C . ALA A 1 116 ? 39.936 41.205 -7.916 1.00 29.42 116 ALA X C 1
ATOM 935 O O . ALA A 1 116 ? 39.565 40.499 -8.883 1.00 29.54 116 ALA X O 1
ATOM 937 N N . GLY A 1 117 ? 40.158 42.518 -8.020 1.00 27.65 117 GLY X N 1
ATOM 938 C CA . GLY A 1 117 ? 39.943 43.239 -9.278 1.00 29.05 117 GLY X CA 1
ATOM 939 C C . GLY A 1 117 ? 40.808 42.721 -10.417 1.00 29.67 117 GLY X C 1
ATOM 940 O O . GLY A 1 117 ? 40.344 42.552 -11.544 1.00 30.88 117 GLY X O 1
ATOM 941 N N . ILE A 1 118 ? 42.082 42.530 -10.139 1.00 29.74 118 ILE X N 1
ATOM 942 C CA . ILE A 1 118 ? 43.015 42.015 -11.133 1.00 31.85 118 ILE X CA 1
ATOM 943 C C . ILE A 1 118 ? 42.601 40.605 -11.562 1.00 32.45 118 ILE X C 1
ATOM 944 O O . ILE A 1 118 ? 42.538 40.339 -12.761 1.00 32.03 118 ILE X O 1
ATOM 949 N N . HIS A 1 119 ? 42.302 39.737 -10.591 1.00 32.44 119 HIS X N 1
ATOM 950 C CA . HIS A 1 119 ? 41.863 38.379 -10.913 1.00 34.53 119 HIS X CA 1
ATOM 951 C C . HIS A 1 119 ? 40.572 38.333 -11.684 1.00 34.94 119 HIS X C 1
ATOM 952 O O . HIS A 1 119 ? 40.437 37.535 -12.633 1.00 36.52 119 HIS X O 1
ATOM 959 N N . LEU A 1 120 ? 39.609 39.171 -11.308 1.00 32.45 120 LEU X N 1
ATOM 960 C CA . LEU A 1 120 ? 38.298 39.131 -11.912 1.00 33.13 120 LEU X CA 1
ATOM 961 C C . LEU A 1 120 ? 38.113 39.988 -13.145 1.00 32.65 120 LEU X C 1
ATOM 962 O O . LEU A 1 120 ? 37.217 39.710 -13.916 1.00 32.42 120 LEU X O 1
ATOM 967 N N . TYR A 1 121 ? 38.889 41.062 -13.284 1.00 32.14 121 TYR X N 1
ATOM 968 C CA . TYR A 1 121 ? 38.657 42.082 -14.316 1.00 32.84 121 TYR X CA 1
ATOM 969 C C . TYR A 1 121 ? 39.900 42.427 -15.146 1.00 33.35 121 TYR X C 1
ATOM 970 O O . TYR A 1 121 ? 39.788 43.074 -16.182 1.00 35.93 121 TYR X O 1
ATOM 979 N N . GLY A 1 122 ? 41.078 42.002 -14.714 1.00 34.34 122 GLY X N 1
ATOM 980 C CA . GLY A 1 122 ? 42.310 42.215 -15.507 1.00 35.24 122 GLY X CA 1
ATOM 981 C C . GLY A 1 122 ? 43.074 43.465 -15.132 1.00 36.34 122 GLY X C 1
ATOM 982 O O . GLY A 1 122 ? 42.971 43.937 -13.997 1.00 34.87 122 GLY X O 1
ATOM 983 N N . SER A 1 123 ? 43.863 43.990 -16.072 1.00 35.85 123 SER X N 1
ATOM 984 C CA . SER A 1 123 ? 44.71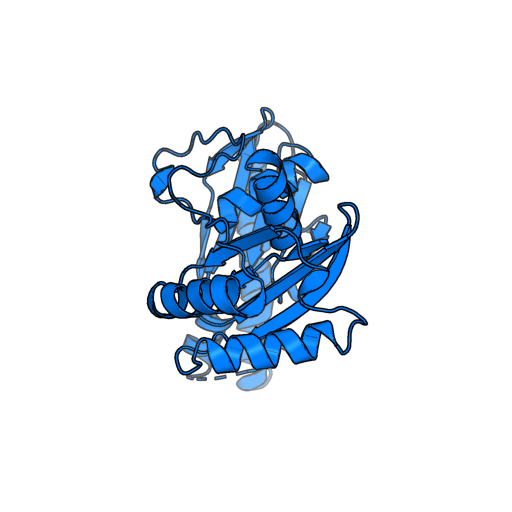4 45.169 -15.830 1.00 36.35 123 SER X CA 1
ATOM 985 C C . SER A 1 123 ? 45.000 45.841 -17.178 1.00 36.22 123 SER X C 1
ATOM 986 O O . SER A 1 123 ? 44.931 45.162 -18.195 1.00 36.22 123 SER X O 1
ATOM 989 N N . PRO A 1 124 ? 45.250 47.172 -17.212 1.00 34.53 124 PRO X N 1
ATOM 990 C CA . PRO A 1 124 ? 45.284 48.059 -16.042 1.00 32.88 124 PRO X CA 1
ATOM 991 C C . PRO A 1 124 ? 43.886 48.328 -15.493 1.00 31.80 124 PRO X C 1
ATOM 992 O O . PRO A 1 124 ? 42.894 48.077 -16.161 1.00 30.20 124 PRO X O 1
ATOM 996 N N . LEU A 1 125 ? 43.795 48.795 -14.251 1.00 29.78 125 LEU X N 1
ATOM 997 C CA . LEU A 1 125 ? 42.488 49.013 -13.634 1.00 28.79 125 LEU X CA 1
ATOM 998 C C . LEU A 1 125 ? 42.503 50.266 -12.805 1.00 27.53 125 LEU X C 1
ATOM 999 O O . LEU A 1 125 ? 43.509 50.583 -12.187 1.00 26.26 125 LEU X O 1
ATOM 1004 N N . ILE A 1 126 ? 41.358 50.904 -12.727 1.00 27.29 126 ILE X N 1
ATOM 1005 C CA . ILE A 1 126 ? 41.079 51.907 -11.690 1.00 27.33 126 ILE X CA 1
ATOM 1006 C C . ILE A 1 126 ? 39.990 51.319 -10.781 1.00 26.90 126 ILE X C 1
ATOM 1007 O O . ILE A 1 126 ? 38.960 50.812 -11.247 1.00 27.66 126 ILE X O 1
ATOM 1012 N N . ILE A 1 127 ? 40.263 51.289 -9.472 1.00 26.47 127 ILE X N 1
ATOM 1013 C CA . ILE A 1 127 ? 39.301 50.717 -8.548 1.00 26.01 127 ILE X CA 1
ATOM 1014 C C . ILE A 1 127 ? 38.846 51.840 -7.647 1.00 26.44 127 ILE X C 1
ATOM 1015 O O . ILE A 1 127 ? 39.662 52.499 -6.980 1.00 25.74 127 ILE X O 1
ATOM 1020 N N . VAL A 1 128 ? 37.550 52.045 -7.615 1.00 26.90 128 VAL X N 1
ATOM 1021 C CA . VAL A 1 128 ? 36.981 53.122 -6.795 1.00 26.49 128 VAL X CA 1
ATOM 1022 C C . VAL A 1 128 ? 36.199 52.473 -5.680 1.00 27.00 128 VAL X C 1
ATOM 1023 O O . VAL A 1 128 ? 35.321 51.678 -5.941 1.00 25.62 128 VAL X O 1
ATOM 1027 N N . ASP A 1 129 ? 36.537 52.798 -4.431 1.00 27.08 129 ASP X N 1
ATOM 1028 C CA . ASP A 1 129 ? 35.844 52.180 -3.299 1.00 27.26 129 ASP X CA 1
ATOM 1029 C C . ASP A 1 129 ? 35.222 53.316 -2.459 1.00 28.24 129 ASP X C 1
ATOM 1030 O O . ASP A 1 129 ? 35.921 54.119 -1.887 1.00 29.31 129 ASP X O 1
ATOM 1035 N N . PHE A 1 130 ? 33.906 53.391 -2.477 1.00 28.45 130 PHE X N 1
ATOM 1036 C CA . PHE A 1 130 ? 33.154 54.391 -1.789 1.00 31.00 130 PHE X CA 1
ATOM 1037 C C . PHE A 1 130 ? 32.901 53.837 -0.374 1.00 31.37 130 PHE X C 1
ATOM 1038 O O . PHE A 1 130 ? 31.965 53.070 -0.151 1.00 31.72 130 PHE X O 1
ATOM 1046 N N . GLY A 1 131 ? 33.780 54.141 0.540 1.00 33.12 131 GLY X N 1
ATOM 1047 C CA . GLY A 1 131 ? 33.505 53.737 1.938 1.00 36.32 131 GLY X CA 1
ATOM 1048 C C . GLY A 1 131 ? 33.549 54.957 2.851 1.00 38.26 131 GLY X C 1
ATOM 1049 O O . GLY A 1 131 ? 33.117 56.056 2.474 1.00 38.30 131 GLY X O 1
ATOM 1050 N N . THR A 1 132 ? 34.122 54.764 4.040 1.00 39.37 132 THR X N 1
ATOM 1051 C CA . THR A 1 132 ? 34.404 55.867 4.965 1.00 39.86 132 THR X CA 1
ATOM 1052 C C . THR A 1 132 ? 35.177 57.021 4.312 1.00 40.00 132 THR X C 1
ATOM 1053 O O . THR A 1 132 ? 34.798 58.191 4.514 1.00 41.32 132 THR X O 1
ATOM 1057 N N . ALA A 1 133 ? 36.270 56.700 3.598 1.00 38.45 133 ALA X N 1
ATOM 1058 C CA . ALA A 1 133 ? 36.844 57.562 2.563 1.00 35.41 133 ALA X CA 1
ATOM 1059 C C . ALA A 1 133 ? 36.485 56.973 1.169 1.00 35.59 133 ALA X C 1
ATOM 1060 O O . ALA A 1 133 ? 36.170 55.780 1.034 1.00 34.65 133 ALA X O 1
ATOM 1062 N N . THR A 1 134 ? 36.539 57.795 0.138 1.00 34.03 134 THR X N 1
ATOM 1063 C CA . THR A 1 134 ? 36.470 57.254 -1.216 1.00 32.60 134 THR X CA 1
ATOM 1064 C C . THR A 1 134 ? 37.893 57.192 -1.739 1.00 32.03 134 THR X C 1
ATOM 1065 O O . THR A 1 134 ? 38.614 58.187 -1.728 1.00 31.34 134 THR X O 1
ATOM 1069 N N . THR A 1 135 ? 38.321 55.986 -2.114 1.00 30.53 135 THR X N 1
ATOM 1070 C CA . THR A 1 135 ? 39.666 55.773 -2.611 1.00 29.75 135 THR X CA 1
ATOM 1071 C C . THR A 1 135 ? 39.589 55.393 -4.094 1.00 29.63 135 THR X C 1
ATOM 1072 O O . THR A 1 135 ? 38.612 54.760 -4.521 1.00 29.05 135 THR X O 1
ATOM 1076 N N . TYR A 1 136 ? 40.647 55.738 -4.817 1.00 29.27 136 TYR X N 1
ATOM 1077 C CA . TYR A 1 136 ? 40.830 55.419 -6.221 1.00 29.43 136 TYR X CA 1
ATOM 1078 C C . TYR A 1 136 ? 42.202 54.812 -6.313 1.00 29.40 136 TYR X C 1
ATOM 1079 O O . TYR A 1 136 ? 43.184 55.510 -6.042 1.00 32.01 136 TYR X O 1
ATOM 1088 N N . CYS A 1 137 ? 42.278 53.527 -6.639 1.00 26.94 137 CYS X N 1
ATOM 1089 C CA . CYS A 1 137 ? 43.566 52.850 -6.824 1.00 27.33 137 CYS X CA 1
ATOM 1090 C C . CYS A 1 137 ? 43.862 52.648 -8.298 1.00 27.69 137 CYS X C 1
ATOM 1091 O O . CYS A 1 137 ? 42.938 52.328 -9.060 1.00 26.86 137 CYS X O 1
ATOM 1094 N N . TYR A 1 138 ? 45.139 52.723 -8.664 1.00 26.77 138 TYR X N 1
ATOM 1095 C CA . TYR A 1 138 ? 45.514 52.480 -10.071 1.00 28.43 138 TYR X CA 1
ATOM 1096 C C . TYR A 1 138 ? 46.462 51.286 -10.114 1.00 28.37 138 TYR X C 1
ATOM 1097 O O . TYR A 1 138 ?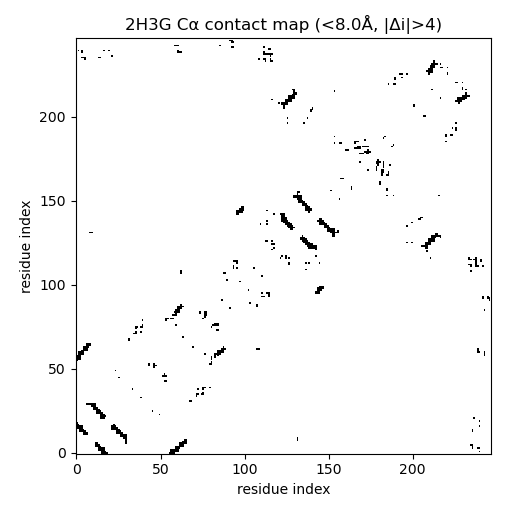 47.484 51.302 -9.449 1.00 29.41 138 TYR X O 1
ATOM 1106 N N . ILE A 1 139 ? 46.074 50.254 -10.848 1.00 28.07 139 ILE X N 1
ATOM 1107 C CA . ILE A 1 139 ? 46.894 49.099 -11.086 1.00 28.46 139 ILE X CA 1
ATOM 1108 C C . ILE A 1 139 ? 47.335 49.231 -12.555 1.00 29.83 139 ILE X C 1
ATOM 1109 O O . ILE A 1 139 ? 46.480 49.336 -13.419 1.00 28.79 139 ILE X O 1
ATOM 1114 N N . ASN A 1 140 ? 48.639 49.230 -12.818 1.00 31.08 140 ASN X N 1
ATOM 1115 C CA . ASN A 1 140 ? 49.151 49.330 -14.204 1.00 32.42 140 ASN X CA 1
ATOM 1116 C C . ASN A 1 140 ? 49.047 48.026 -15.043 1.00 33.82 140 ASN X C 1
ATOM 1117 O O . ASN A 1 140 ? 48.470 47.011 -14.589 1.00 32.62 140 ASN X O 1
ATOM 1122 N N . GLU A 1 141 ? 49.503 48.082 -16.303 1.00 34.95 141 GLU X N 1
ATOM 1123 C CA . GLU A 1 141 ? 49.251 47.020 -17.265 1.00 36.85 141 GLU X CA 1
ATOM 1124 C C . GLU A 1 141 ? 50.097 45.788 -16.998 1.00 38.39 141 GLU X C 1
ATOM 1125 O O . GLU A 1 141 ? 49.894 44.757 -17.632 1.00 39.06 141 GLU X O 1
ATOM 1131 N N . GLU A 1 142 ? 51.033 45.908 -16.055 1.00 39.22 142 GLU X N 1
ATOM 1132 C CA . GLU A 1 142 ? 51.790 44.773 -15.558 1.00 39.89 142 GLU X CA 1
ATOM 1133 C C . GLU A 1 142 ? 51.222 44.287 -14.217 1.00 39.66 142 GLU X C 1
ATOM 1134 O O . GLU A 1 142 ? 51.851 43.513 -13.535 1.00 38.04 142 GLU X O 1
ATOM 1140 N N . LYS A 1 143 ? 50.031 44.767 -13.846 1.00 38.16 143 LYS X N 1
ATOM 1141 C CA . LYS A 1 143 ? 49.357 44.313 -12.625 1.00 37.25 143 LYS X CA 1
ATOM 1142 C C . LYS A 1 143 ? 50.090 44.845 -11.381 1.00 35.14 143 LYS X C 1
ATOM 1143 O O . LYS A 1 143 ? 50.040 44.248 -10.328 1.00 35.76 143 LYS X O 1
ATOM 1149 N N . HIS A 1 144 ? 50.767 45.987 -11.506 1.00 34.54 144 HIS X N 1
ATOM 1150 C CA . HIS A 1 144 ? 51.404 46.591 -10.354 1.00 34.66 144 HIS X CA 1
ATOM 1151 C C . HIS A 1 144 ? 50.492 47.622 -9.704 1.00 33.13 144 HIS X C 1
ATOM 1152 O O . HIS A 1 144 ? 49.921 48.450 -10.388 1.00 31.70 144 HIS X O 1
ATOM 1159 N N . TYR A 1 145 ? 50.439 47.592 -8.377 1.00 31.77 145 TYR X N 1
ATOM 1160 C CA . TYR A 1 145 ? 49.640 48.522 -7.624 1.00 32.26 145 TYR X CA 1
ATOM 1161 C C . TYR A 1 145 ? 50.495 49.799 -7.496 1.00 33.59 145 TYR X C 1
ATOM 1162 O O . TYR A 1 145 ? 51.580 49.823 -6.862 1.00 33.40 145 TYR X O 1
ATOM 1171 N N . MET A 1 146 ? 50.032 50.854 -8.149 1.00 33.12 146 MET X N 1
ATOM 1172 C CA . MET A 1 146 ? 50.862 52.034 -8.297 1.00 34.19 146 MET X CA 1
ATOM 1173 C C . MET A 1 146 ? 50.590 53.071 -7.217 1.00 34.05 146 MET X C 1
ATOM 1174 O O . MET A 1 146 ? 51.443 53.885 -6.932 1.00 36.39 146 MET X O 1
ATOM 1179 N N . GLY A 1 147 ? 49.421 53.013 -6.595 1.00 34.77 147 GLY X N 1
ATOM 1180 C CA . GLY A 1 147 ? 48.935 54.085 -5.702 1.00 33.07 147 GLY X CA 1
ATOM 1181 C C . GLY A 1 147 ? 47.576 54.597 -6.183 1.00 33.87 147 GLY X C 1
ATOM 1182 O O . GLY A 1 147 ? 46.798 53.865 -6.818 1.00 32.04 147 GLY X O 1
ATOM 1183 N N . GLY A 1 148 ? 47.257 55.854 -5.872 1.00 33.50 148 GLY X N 1
ATOM 1184 C CA . GLY A 1 148 ? 45.973 56.416 -6.264 1.00 34.20 148 GLY X CA 1
ATOM 1185 C C . GLY A 1 148 ? 45.627 57.709 -5.540 1.00 34.66 148 GLY X C 1
ATOM 1186 O O . GLY A 1 148 ? 46.478 58.583 -5.387 1.00 35.12 148 GLY X O 1
ATOM 1187 N N . VAL A 1 149 ? 44.378 57.825 -5.108 1.00 33.78 149 VAL X N 1
ATOM 1188 C CA . VAL A 1 149 ? 43.811 59.102 -4.729 1.00 33.11 149 VAL X CA 1
ATOM 1189 C C . VAL A 1 149 ? 42.876 58.817 -3.560 1.00 33.80 149 VAL X C 1
ATOM 1190 O O . VAL A 1 149 ? 42.230 57.768 -3.517 1.00 31.91 149 VAL X O 1
ATOM 1194 N N . ILE A 1 150 ? 42.852 59.714 -2.567 1.00 33.50 150 ILE X N 1
ATOM 1195 C CA . ILE A 1 150 ? 41.946 59.552 -1.439 1.00 35.99 150 ILE X CA 1
ATOM 1196 C C . ILE A 1 150 ? 41.119 60.822 -1.268 1.00 35.65 150 ILE X C 1
ATOM 1197 O O . ILE A 1 150 ? 41.661 61.917 -1.289 1.00 35.97 150 ILE X O 1
ATOM 1202 N N . THR A 1 151 ? 39.814 60.674 -1.113 1.00 36.42 151 THR X N 1
ATOM 1203 C CA . THR A 1 151 ? 38.943 61.807 -0.847 1.00 36.77 151 THR X CA 1
ATOM 1204 C C . THR A 1 151 ? 38.045 61.444 0.336 1.00 38.38 151 THR X C 1
ATOM 1205 O O . THR A 1 151 ? 37.905 60.230 0.699 1.00 37.27 151 THR X O 1
ATOM 1209 N N . PRO A 1 152 ? 37.425 62.482 0.963 1.00 39.46 152 PRO X N 1
ATOM 1210 C CA . PRO A 1 152 ? 36.383 62.260 1.986 1.00 39.37 152 PRO X CA 1
ATOM 1211 C C . PRO A 1 152 ? 35.215 61.419 1.475 1.00 40.50 152 PRO X C 1
ATOM 1212 O O . PRO A 1 152 ? 34.757 61.607 0.340 1.00 40.87 152 PRO X O 1
ATOM 1216 N N . GLY A 1 153 ? 34.696 60.516 2.294 1.00 40.34 153 GLY X N 1
ATOM 1217 C CA . GLY A 1 153 ? 33.618 59.657 1.834 1.00 42.50 153 GLY X CA 1
ATOM 1218 C C . GLY A 1 153 ? 32.285 60.343 1.710 1.00 43.57 153 GLY X C 1
ATOM 1219 O O . GLY A 1 153 ? 32.072 61.360 2.342 1.00 44.39 153 GLY X O 1
ATOM 1220 N N . ILE A 1 154 ? 31.373 59.766 0.934 1.00 44.84 154 ILE X N 1
ATOM 1221 C CA . ILE A 1 154 ? 30.101 60.412 0.655 1.00 46.07 154 ILE X CA 1
ATOM 1222 C C . ILE A 1 154 ? 29.388 60.822 1.960 1.00 47.68 154 ILE X C 1
ATOM 1223 O O . ILE A 1 154 ? 29.039 61.985 2.128 1.00 47.21 154 ILE X O 1
ATOM 1228 N N . MET A 1 155 ? 29.215 59.873 2.888 1.00 48.77 155 MET X N 1
ATOM 1229 C CA . MET A 1 155 ? 28.540 60.133 4.179 1.00 49.66 155 MET X CA 1
ATOM 1230 C C . MET A 1 155 ? 29.235 61.122 5.118 1.00 49.89 155 MET X C 1
ATOM 1231 O O . MET A 1 155 ? 28.574 61.949 5.721 1.00 49.49 155 MET X O 1
ATOM 1236 N N . ILE A 1 156 ? 30.553 61.031 5.240 1.00 51.15 156 ILE X N 1
ATOM 1237 C CA . ILE A 1 156 ? 31.340 61.945 6.068 1.00 52.99 156 ILE X CA 1
ATOM 1238 C C . ILE A 1 156 ? 31.307 63.365 5.523 1.00 54.16 156 ILE X C 1
ATOM 1239 O O . ILE A 1 156 ? 31.298 64.346 6.284 1.00 54.91 156 ILE X O 1
ATOM 1244 N N . SER A 1 157 ? 31.295 63.487 4.197 1.00 54.28 157 SER X N 1
ATOM 1245 C CA . SER A 1 157 ? 31.186 64.802 3.609 1.00 54.05 157 SER X CA 1
ATOM 1246 C C . SER A 1 157 ? 29.720 65.307 3.774 1.00 54.10 157 SER X C 1
ATOM 1247 O O . SER A 1 157 ? 29.517 66.468 4.157 1.00 53.51 157 SER X O 1
ATOM 1250 N N . ALA A 1 158 ? 28.726 64.428 3.590 1.00 53.81 158 ALA X N 1
ATOM 1251 C CA . ALA A 1 158 ? 27.305 64.792 3.749 1.00 54.95 158 ALA X CA 1
ATOM 1252 C C . ALA A 1 158 ? 26.899 65.185 5.184 1.00 56.66 158 ALA X C 1
ATOM 1253 O O . ALA A 1 158 ? 25.988 66.011 5.390 1.00 56.98 158 ALA X O 1
ATOM 1255 N N . GLU A 1 159 ? 27.565 64.571 6.158 1.00 57.94 159 GLU X N 1
ATOM 1256 C CA . GLU A 1 159 ? 27.375 64.855 7.585 1.00 58.93 159 GLU X CA 1
ATOM 1257 C C . GLU A 1 159 ? 27.940 66.225 7.989 1.00 59.79 159 GLU X C 1
ATOM 1258 O O . GLU A 1 159 ? 27.246 67.005 8.639 1.00 59.99 159 GLU X O 1
ATOM 1264 N N . ALA A 1 160 ? 29.190 66.497 7.605 1.00 60.77 160 ALA X N 1
ATOM 1265 C CA . ALA A 1 160 ? 29.863 67.796 7.804 1.00 61.66 160 ALA X CA 1
ATOM 1266 C C . ALA A 1 160 ? 29.079 69.001 7.241 1.00 62.44 160 ALA X C 1
ATOM 1267 O O . ALA A 1 160 ? 29.307 70.157 7.637 1.00 62.13 160 ALA X O 1
ATOM 1269 N N . LEU A 1 161 ? 28.170 68.695 6.319 1.00 63.17 161 LEU X N 1
ATOM 1270 C CA . LEU A 1 161 ? 27.282 69.653 5.696 1.00 63.82 161 LEU X CA 1
ATOM 1271 C C . LEU A 1 161 ? 25.970 69.757 6.468 1.00 65.14 161 LEU X C 1
ATOM 1272 O O . LEU A 1 161 ? 25.688 70.792 7.082 1.00 65.31 161 LEU X O 1
ATOM 1277 N N . TYR A 1 162 ? 25.191 68.669 6.462 1.00 66.58 162 TYR X N 1
ATOM 1278 C CA . TYR A 1 162 ? 23.872 68.604 7.132 1.00 67.35 162 TYR X CA 1
ATOM 1279 C C . TYR A 1 162 ? 23.902 68.928 8.633 1.00 68.24 162 TYR X C 1
ATOM 1280 O O . TYR A 1 162 ? 22.847 69.154 9.227 1.00 69.00 162 TYR X O 1
ATOM 1289 N N . SER A 1 163 ? 25.101 68.972 9.220 1.00 69.09 163 SER X N 1
ATOM 1290 C CA . SER A 1 163 ? 25.291 69.182 10.658 1.00 69.89 163 SER X CA 1
ATOM 1291 C C . SER A 1 163 ? 24.789 70.536 11.150 1.00 70.68 163 SER X C 1
ATOM 1292 O O . SER A 1 163 ? 25.365 71.126 12.083 1.00 71.62 163 SER X O 1
ATOM 1295 N N . ILE A 1 171 ? 20.233 60.739 7.155 1.00 73.80 171 ILE X N 1
ATOM 1296 C CA . ILE A 1 171 ? 20.657 61.331 5.892 1.00 73.77 171 ILE X CA 1
ATOM 1297 C C . ILE A 1 171 ? 20.522 60.344 4.719 1.00 73.83 171 ILE X C 1
ATOM 1298 O O . ILE A 1 171 ? 21.193 59.306 4.679 1.00 73.88 171 ILE X O 1
ATOM 1303 N N . GLU A 1 172 ? 19.649 60.676 3.770 1.00 73.43 172 GLU X N 1
ATOM 1304 C CA . GLU A 1 172 ? 19.512 59.910 2.534 1.00 73.21 172 GLU X CA 1
ATOM 1305 C C . GLU A 1 172 ? 20.050 60.711 1.338 1.00 72.06 172 GLU X C 1
ATOM 1306 O O . GLU A 1 172 ? 19.605 61.848 1.074 1.00 72.00 172 GLU X O 1
ATOM 1312 N N . ILE A 1 173 ? 21.015 60.118 0.624 1.00 70.56 173 ILE X N 1
ATOM 1313 C CA . ILE A 1 173 ? 21.628 60.762 -0.550 1.00 68.24 173 ILE X CA 1
ATOM 1314 C C . ILE A 1 173 ? 20.634 60.694 -1.706 1.00 67.28 173 ILE X C 1
ATOM 1315 O O . ILE A 1 173 ? 20.666 59.766 -2.507 1.00 66.98 173 ILE X O 1
ATOM 1320 N N . THR A 1 174 ? 19.748 61.688 -1.772 1.00 66.04 174 THR X N 1
ATOM 1321 C CA . THR A 1 174 ? 18.661 61.702 -2.750 1.00 65.06 174 THR X CA 1
ATOM 1322 C C . THR A 1 174 ? 18.971 62.577 -3.965 1.00 64.03 174 THR X C 1
ATOM 1323 O O . THR A 1 174 ? 19.626 63.623 -3.845 1.00 63.60 174 THR X O 1
ATOM 1327 N N . LYS A 1 175 ? 18.468 62.142 -5.120 1.00 62.61 175 LYS X N 1
ATOM 1328 C CA . LYS A 1 175 ? 18.468 62.947 -6.333 1.00 61.60 175 LYS X CA 1
ATOM 1329 C C . LYS A 1 175 ? 17.375 64.044 -6.238 1.00 61.15 175 LYS X C 1
ATOM 1330 O O . LYS A 1 175 ? 16.181 63.727 -6.077 1.00 61.13 175 LYS X O 1
ATOM 1336 N N . PRO A 1 176 ? 17.786 65.340 -6.289 1.00 59.96 176 PRO X N 1
ATOM 1337 C CA . PRO A 1 176 ? 16.800 66.412 -6.240 1.00 58.87 176 PRO X CA 1
ATOM 1338 C C . PRO A 1 176 ? 16.133 66.593 -7.598 1.00 58.03 176 PRO X C 1
ATOM 1339 O O . PRO A 1 176 ? 16.624 66.066 -8.601 1.00 58.35 176 PRO X O 1
ATOM 1343 N N . SER A 1 177 ? 15.027 67.336 -7.650 1.00 56.87 177 SER X N 1
ATOM 1344 C CA . SER A 1 177 ? 14.309 67.495 -8.914 1.00 55.83 177 SER X CA 1
ATOM 1345 C C . SER A 1 177 ? 15.049 68.377 -9.911 1.00 54.62 177 SER X C 1
ATOM 1346 O O . SER A 1 177 ? 14.796 68.300 -11.119 1.00 55.07 177 SER X O 1
ATOM 1349 N N . SER A 1 178 ? 15.965 69.216 -9.411 1.00 52.29 178 SER X N 1
ATOM 1350 C CA . SER A 1 178 ? 16.843 70.007 -10.279 1.00 49.70 178 SER X CA 1
ATOM 1351 C C . SER A 1 178 ? 18.214 70.166 -9.624 1.00 48.04 178 SER X C 1
ATOM 1352 O O . SER A 1 178 ? 18.347 70.032 -8.411 1.00 47.31 178 SER X O 1
ATOM 1355 N N . VAL A 1 179 ? 19.234 70.377 -10.454 1.00 46.49 179 VAL X N 1
ATOM 1356 C CA . VAL A 1 179 ? 20.583 70.753 -10.006 1.00 44.49 179 VAL X CA 1
ATOM 1357 C C . VAL A 1 179 ? 20.525 72.060 -9.184 1.00 44.15 179 VAL X C 1
ATOM 1358 O O . VAL A 1 179 ? 20.998 72.104 -8.039 1.00 44.39 179 VAL X O 1
ATOM 1362 N N . VAL A 1 180 ? 19.938 73.105 -9.760 1.00 43.65 180 VAL X N 1
ATOM 1363 C CA . VAL A 1 180 ? 19.765 74.378 -9.046 1.00 43.79 180 VAL X CA 1
ATOM 1364 C C . VAL A 1 180 ? 18.628 74.167 -8.066 1.00 44.35 180 VAL X C 1
ATOM 1365 O O . VAL A 1 180 ? 17.436 74.074 -8.441 1.00 44.05 180 VAL X O 1
ATOM 1369 N N . GLY A 1 181 ? 19.004 74.034 -6.808 1.00 44.72 181 GLY X N 1
ATOM 1370 C CA . GLY A 1 181 ? 18.031 73.806 -5.762 1.00 46.13 181 GLY X CA 1
ATOM 1371 C C . GLY A 1 181 ? 17.214 75.048 -5.524 1.00 48.36 181 GLY X C 1
ATOM 1372 O O . GLY A 1 181 ? 17.762 76.113 -5.204 1.00 47.63 181 GLY X O 1
ATOM 1373 N N . LYS A 1 182 ? 15.893 74.891 -5.676 1.00 50.19 182 LYS X N 1
ATOM 1374 C CA . LYS A 1 182 ? 14.884 75.936 -5.410 1.00 51.68 182 LYS X CA 1
ATOM 1375 C C . LYS A 1 182 ? 14.652 76.198 -3.930 1.00 51.00 182 LYS X C 1
ATOM 1376 O O . LYS A 1 182 ? 13.882 77.084 -3.595 1.00 51.37 182 LYS X O 1
ATOM 1382 N N . ASN A 1 183 ? 15.344 75.437 -3.073 1.00 51.26 183 ASN X N 1
ATOM 1383 C CA . ASN A 1 183 ? 15.227 75.458 -1.602 1.00 51.28 183 ASN X CA 1
ATOM 1384 C C . ASN A 1 183 ? 16.469 74.830 -0.927 1.00 51.82 183 ASN X C 1
ATOM 1385 O O . ASN A 1 183 ? 17.179 74.025 -1.534 1.00 52.53 183 ASN X O 1
ATOM 1390 N N . THR A 1 184 ? 16.739 75.165 0.327 1.00 52.15 184 THR X N 1
ATOM 1391 C CA . THR A 1 184 ? 17.974 74.708 1.013 1.00 52.51 184 THR X CA 1
ATOM 1392 C C . THR A 1 184 ? 18.292 73.197 0.947 1.00 53.20 184 THR X C 1
ATOM 1393 O O . THR A 1 184 ? 19.396 72.789 0.549 1.00 52.62 184 THR X O 1
ATOM 1397 N N . VAL A 1 185 ? 17.326 72.371 1.370 1.00 52.89 185 VAL X N 1
ATOM 1398 C CA . VAL A 1 185 ? 17.471 70.920 1.306 1.00 52.12 185 VAL X CA 1
ATOM 1399 C C . VAL A 1 185 ? 17.835 70.473 -0.111 1.00 51.47 185 VAL X C 1
ATOM 1400 O O . VAL A 1 185 ? 18.776 69.693 -0.275 1.00 51.85 185 VAL X O 1
ATOM 1404 N N . SER A 1 186 ? 17.096 70.967 -1.113 1.00 50.35 186 SER X N 1
ATOM 1405 C CA . SER A 1 186 ? 17.372 70.707 -2.534 1.00 49.76 186 SER X CA 1
ATOM 1406 C C . SER A 1 186 ? 18.802 71.127 -3.004 1.00 48.79 186 SER X C 1
ATOM 1407 O O . SER A 1 186 ? 19.445 70.407 -3.783 1.00 48.13 186 SER X O 1
ATOM 1410 N N . ALA A 1 187 ? 19.265 72.292 -2.549 1.00 47.24 187 ALA X N 1
ATOM 1411 C CA . ALA A 1 187 ? 20.633 72.779 -2.831 1.00 46.52 187 ALA X CA 1
ATOM 1412 C C . ALA A 1 187 ? 21.708 71.854 -2.243 1.00 46.80 187 ALA X C 1
ATOM 1413 O O . ALA A 1 187 ? 22.733 71.589 -2.884 1.00 44.86 187 ALA X O 1
ATOM 1415 N N . MET A 1 188 ? 21.479 71.380 -1.011 1.00 46.20 188 MET X N 1
ATOM 1416 C CA . MET A 1 188 ? 22.410 70.454 -0.375 1.00 45.73 188 MET X CA 1
ATOM 1417 C C . MET A 1 188 ? 22.398 69.045 -1.029 1.00 45.95 188 MET X C 1
ATOM 1418 O O . MET A 1 188 ? 23.435 68.427 -1.164 1.00 45.98 188 MET X O 1
ATOM 1423 N N . GLN A 1 189 ? 21.229 68.582 -1.456 1.00 45.94 189 GLN X N 1
ATOM 1424 C CA . GLN A 1 189 ? 21.078 67.301 -2.124 1.00 46.31 189 GLN X CA 1
ATOM 1425 C C . GLN A 1 189 ? 21.866 67.289 -3.435 1.00 45.11 189 GLN X C 1
ATOM 1426 O O . GLN A 1 189 ? 22.667 66.381 -3.684 1.00 44.80 189 GLN X O 1
ATOM 1432 N N . SER A 1 190 ? 21.608 68.303 -4.265 1.00 43.88 190 SER X N 1
ATOM 1433 C CA . SER A 1 190 ? 22.381 68.600 -5.475 1.00 41.87 190 SER X CA 1
ATOM 1434 C C . SER A 1 190 ? 23.887 68.604 -5.210 1.00 40.75 190 SER X C 1
ATOM 1435 O O . SER A 1 190 ? 24.649 67.942 -5.900 1.00 40.46 190 SER X O 1
ATOM 1438 N N . GLY A 1 191 ? 24.302 69.314 -4.175 1.00 40.04 191 GLY X N 1
ATOM 1439 C CA . GLY A 1 191 ? 25.721 69.503 -3.895 1.00 39.79 191 GLY X CA 1
ATOM 1440 C C . GLY A 1 191 ? 26.422 68.186 -3.622 1.00 39.60 191 GLY X C 1
ATOM 1441 O O . GLY A 1 191 ? 27.511 67.905 -4.152 1.00 37.40 191 GLY X O 1
ATOM 1442 N N . ILE A 1 192 ? 25.810 67.388 -2.751 1.00 40.08 192 ILE X N 1
ATOM 1443 C CA . ILE A 1 192 ? 26.423 66.118 -2.360 1.00 40.58 192 ILE X CA 1
ATOM 1444 C C . ILE A 1 192 ? 26.444 65.188 -3.545 1.00 39.92 192 ILE X C 1
ATOM 1445 O O . ILE A 1 192 ? 27.493 64.678 -3.903 1.00 40.52 192 ILE X O 1
ATOM 1450 N N . LEU A 1 193 ? 25.300 65.024 -4.186 1.00 39.54 193 LEU X N 1
ATOM 1451 C CA . LEU A 1 193 ? 25.207 64.085 -5.260 1.00 40.41 193 LEU X CA 1
ATOM 1452 C C . LEU A 1 193 ? 26.065 64.509 -6.467 1.00 40.42 193 LEU X C 1
ATOM 1453 O O . LEU A 1 193 ? 27.031 63.844 -6.808 1.00 40.79 193 LEU X O 1
ATOM 1458 N N . TYR A 1 194 ? 25.731 65.639 -7.088 1.00 40.17 194 TYR X N 1
ATOM 1459 C CA . TYR A 1 194 ? 26.412 66.069 -8.285 1.00 38.78 194 TYR X CA 1
ATOM 1460 C C . TYR A 1 194 ? 27.842 66.499 -8.018 1.00 37.30 194 TYR X C 1
ATOM 1461 O O . TYR A 1 194 ? 28.687 66.361 -8.876 1.00 36.47 194 TYR X O 1
ATOM 1470 N N . GLY A 1 195 ? 28.123 67.026 -6.829 1.00 35.58 195 GLY X N 1
ATOM 1471 C CA . GLY A 1 195 ? 29.492 67.317 -6.474 1.00 34.75 195 GLY X CA 1
ATOM 1472 C C . GLY A 1 195 ? 30.314 66.038 -6.478 1.00 34.89 195 GLY X C 1
ATOM 1473 O O . GLY A 1 195 ? 31.432 66.028 -6.952 1.00 33.45 195 GLY X O 1
ATOM 1474 N N . TYR A 1 196 ? 29.737 64.951 -5.943 1.00 35.03 196 TYR X N 1
ATOM 1475 C CA . TYR A 1 196 ? 30.473 63.686 -5.803 1.00 35.56 196 TYR X CA 1
ATOM 1476 C C . TYR A 1 196 ? 30.708 63.038 -7.167 1.00 34.41 196 TYR X C 1
ATOM 1477 O O . TYR A 1 196 ? 31.815 62.658 -7.513 1.00 35.89 196 TYR X O 1
ATOM 1486 N N . VAL A 1 197 ? 29.675 62.991 -7.980 1.00 35.25 197 VAL X N 1
ATOM 1487 C CA . VAL A 1 197 ? 29.783 62.582 -9.367 1.00 35.38 197 VAL X CA 1
ATOM 1488 C C . VAL A 1 197 ? 30.869 63.392 -10.084 1.00 35.13 197 VAL X C 1
ATOM 1489 O O . VAL A 1 197 ? 31.711 62.833 -10.799 1.00 34.98 197 VAL X O 1
ATOM 1493 N N . GLY A 1 198 ? 30.875 64.716 -9.911 1.00 33.96 198 GLY X N 1
ATOM 1494 C CA . GLY A 1 198 ? 31.883 65.516 -10.602 1.00 32.53 198 GLY X CA 1
ATOM 1495 C C . GLY A 1 198 ? 33.261 65.157 -10.088 1.00 32.37 198 GLY X C 1
ATOM 1496 O O . GLY A 1 198 ? 34.206 65.059 -10.842 1.00 31.81 198 GLY X O 1
ATOM 1497 N N . GLN A 1 199 ? 33.375 64.965 -8.780 1.00 33.00 199 GLN X N 1
ATOM 1498 C CA . GLN A 1 199 ? 34.615 64.532 -8.166 1.00 34.25 199 GLN X CA 1
ATOM 1499 C C . GLN A 1 199 ? 35.135 63.205 -8.777 1.00 33.38 199 GLN X C 1
ATOM 1500 O O . GLN A 1 199 ? 36.273 63.124 -9.230 1.00 32.58 199 GLN X O 1
ATOM 1506 N N . VAL A 1 200 ? 34.278 62.191 -8.802 1.00 32.86 200 VAL X N 1
ATOM 1507 C CA . VAL A 1 200 ? 34.628 60.901 -9.406 1.00 32.78 200 VAL X CA 1
ATOM 1508 C C . VAL A 1 200 ? 34.972 61.036 -10.887 1.00 32.29 200 VAL X C 1
ATOM 1509 O O . VAL A 1 200 ? 36.014 60.547 -11.303 1.00 31.43 200 VAL X O 1
ATOM 1513 N N . GLU A 1 201 ? 34.112 61.684 -11.684 1.00 32.21 201 GLU X N 1
ATOM 1514 C CA . GLU A 1 201 ? 34.448 61.909 -13.104 1.00 32.92 201 GLU X CA 1
ATOM 1515 C C . GLU A 1 201 ? 35.784 62.598 -13.323 1.00 33.24 201 GLU X C 1
ATOM 1516 O O . GLU A 1 201 ? 36.560 62.222 -14.197 1.00 34.64 201 GLU X O 1
ATOM 1522 N N . GLY A 1 202 ? 36.087 63.599 -12.508 1.00 32.74 202 GLY X N 1
ATOM 1523 C CA . GLY A 1 202 ? 37.265 64.391 -12.733 1.00 32.50 202 GLY X CA 1
ATOM 1524 C C . GLY A 1 202 ? 38.515 63.622 -12.391 1.00 33.77 202 GLY X C 1
ATOM 1525 O O . GLY A 1 202 ? 39.511 63.637 -13.133 1.00 31.50 202 GLY X O 1
ATOM 1526 N N . ILE A 1 203 ? 38.485 62.974 -11.230 1.00 33.37 203 ILE X N 1
ATOM 1527 C CA . ILE A 1 203 ? 39.633 62.193 -10.827 1.00 33.41 203 ILE X CA 1
ATOM 1528 C C . ILE A 1 203 ? 39.901 61.039 -11.788 1.00 33.23 203 ILE X C 1
ATOM 1529 O O . ILE A 1 203 ? 41.048 60.814 -12.171 1.00 34.61 203 ILE X O 1
ATOM 1534 N N . VAL A 1 204 ? 38.861 60.294 -12.137 1.00 33.00 204 VAL X N 1
ATOM 1535 C CA . VAL A 1 204 ? 39.014 59.136 -12.993 1.00 34.14 204 VAL X CA 1
ATOM 1536 C C . VAL A 1 204 ? 39.555 59.580 -14.342 1.00 35.15 204 VAL X C 1
ATOM 1537 O O . VAL A 1 204 ? 40.478 58.955 -14.832 1.00 35.27 204 VAL X O 1
ATOM 1541 N N . LYS A 1 205 ? 39.042 60.674 -14.913 1.00 36.21 205 LYS X N 1
ATOM 1542 C CA . LYS A 1 205 ? 39.572 61.158 -16.228 1.00 38.33 205 LYS X CA 1
ATOM 1543 C C . LYS A 1 205 ? 41.052 61.534 -16.169 1.00 37.70 205 LYS X C 1
ATOM 1544 O O . LYS A 1 205 ? 41.800 61.204 -17.062 1.00 38.21 205 LYS X O 1
ATOM 1550 N N . ARG A 1 206 ? 41.485 62.170 -15.089 1.00 37.72 206 ARG X N 1
ATOM 1551 C CA . ARG A 1 206 ? 42.893 62.489 -14.886 1.00 37.94 206 ARG X CA 1
ATOM 1552 C C . ARG A 1 206 ? 43.802 61.280 -14.710 1.00 38.08 206 ARG X C 1
ATOM 1553 O O . ARG A 1 206 ? 44.916 61.253 -15.238 1.00 38.85 206 ARG X O 1
ATOM 1561 N N . MET A 1 207 ? 43.323 60.279 -13.976 1.00 36.65 207 MET X N 1
ATOM 1562 C CA . MET A 1 207 ? 44.059 59.004 -13.792 1.00 34.86 207 MET X CA 1
ATOM 1563 C C . MET A 1 207 ? 44.191 58.252 -15.124 1.00 37.10 207 MET X C 1
ATOM 1564 O O . MET A 1 207 ? 45.262 57.742 -15.448 1.00 38.71 207 MET X O 1
ATOM 1569 N N . LYS A 1 208 ? 43.120 58.183 -15.904 1.00 38.22 208 LYS X N 1
ATOM 1570 C CA . LYS A 1 208 ? 43.197 57.600 -17.250 1.00 40.53 208 LYS X CA 1
ATOM 1571 C C . LYS A 1 208 ? 44.173 58.330 -18.172 1.00 43.24 208 LYS X C 1
ATOM 1572 O O . LYS A 1 208 ? 44.956 57.677 -18.877 1.00 44.37 208 LYS X O 1
ATOM 1578 N N . GLU A 1 209 ? 44.145 59.663 -18.155 1.00 45.30 209 GLU X N 1
ATOM 1579 C CA . GLU A 1 209 ? 45.161 60.477 -18.839 1.00 49.08 209 GLU X CA 1
ATOM 1580 C C . GLU A 1 209 ? 46.609 60.071 -18.508 1.00 50.10 209 GLU X C 1
ATOM 1581 O O . GLU A 1 209 ? 47.452 60.037 -19.402 1.00 51.09 209 GLU X O 1
ATOM 1587 N N . GLU A 1 210 ? 46.914 59.771 -17.243 1.00 51.79 210 GLU X N 1
ATOM 1588 C CA . GLU A 1 210 ? 48.278 59.349 -16.887 1.00 52.92 210 GLU X CA 1
ATOM 1589 C C . GLU A 1 210 ? 48.587 57.908 -17.281 1.00 53.94 210 GLU X C 1
ATOM 1590 O O . GLU A 1 210 ? 49.741 57.494 -17.253 1.00 54.72 210 GLU X O 1
ATOM 1596 N N . ALA A 1 211 ? 47.572 57.143 -17.656 1.00 54.74 211 ALA X N 1
ATOM 1597 C CA . ALA A 1 211 ? 47.737 55.715 -17.925 1.00 55.61 211 ALA X CA 1
ATOM 1598 C C . ALA A 1 211 ? 48.249 55.375 -19.345 1.00 55.92 211 ALA X C 1
ATOM 1599 O O . ALA A 1 211 ? 47.790 55.941 -20.334 1.00 56.25 211 ALA X O 1
ATOM 1601 N N . LYS A 1 212 ? 49.176 54.414 -19.418 1.00 56.56 212 LYS X N 1
ATOM 1602 C CA . LYS A 1 212 ? 49.720 53.893 -20.695 1.00 56.82 212 LYS X CA 1
ATOM 1603 C C . LYS A 1 212 ? 48.668 53.165 -21.542 1.00 56.05 212 LYS X C 1
ATOM 1604 O O . LYS A 1 212 ? 48.480 53.495 -22.720 1.00 56.20 212 LYS X O 1
ATOM 1610 N N . GLN A 1 213 ? 48.007 52.165 -20.954 1.00 54.48 213 GLN X N 1
ATOM 1611 C CA . GLN A 1 213 ? 46.865 51.502 -21.590 1.00 53.34 213 GLN X CA 1
ATOM 1612 C C . GLN A 1 213 ? 45.617 52.068 -20.909 1.00 51.76 213 GLN X C 1
ATOM 1613 O O . GLN A 1 213 ? 45.720 52.517 -19.749 1.00 52.38 213 GLN X O 1
ATOM 1619 N N . GLU A 1 214 ? 44.479 52.087 -21.615 1.00 48.78 214 GLU X N 1
ATOM 1620 C CA . GLU A 1 214 ? 43.214 52.616 -21.078 1.00 46.27 214 GLU X CA 1
ATOM 1621 C C . GLU A 1 214 ? 42.517 51.625 -20.090 1.00 42.90 214 GLU X C 1
ATOM 1622 O O . GLU A 1 214 ? 42.077 50.527 -20.510 1.00 42.14 214 GLU X O 1
ATOM 1628 N N . PRO A 1 215 ? 42.429 51.994 -18.794 1.00 39.20 215 PRO X N 1
ATOM 1629 C CA . PRO A 1 215 ? 41.937 50.998 -17.793 1.00 36.57 215 PRO X CA 1
ATOM 1630 C C . PRO A 1 215 ? 40.439 50.862 -17.680 1.00 34.94 215 PRO X C 1
ATOM 1631 O O . PRO A 1 215 ? 39.714 51.855 -17.826 1.00 36.02 215 PRO X O 1
ATOM 1635 N N . LYS A 1 216 ? 39.972 49.639 -17.412 1.00 32.56 216 LYS X N 1
ATOM 1636 C CA . LYS A 1 216 ? 38.616 49.414 -16.991 1.00 32.25 216 LYS X CA 1
ATOM 1637 C C . LYS A 1 216 ? 38.479 50.062 -15.596 1.00 30.85 216 LYS X C 1
ATOM 1638 O O . LYS A 1 216 ? 39.428 50.016 -14.831 1.00 30.67 216 LYS X O 1
ATOM 1644 N N . VAL A 1 217 ? 37.324 50.661 -15.303 1.00 30.08 217 VAL X N 1
ATOM 1645 C CA . VAL A 1 217 ? 37.058 51.295 -14.003 1.00 29.96 217 VAL X CA 1
ATOM 1646 C C . VAL A 1 217 ? 36.044 50.438 -13.294 1.00 29.39 217 VAL X C 1
ATOM 1647 O O . VAL A 1 217 ? 34.921 50.293 -13.742 1.00 28.99 217 VAL X O 1
ATOM 1651 N N . ILE A 1 218 ? 36.431 49.908 -12.150 1.00 28.73 218 ILE X N 1
ATOM 1652 C CA . ILE A 1 218 ? 35.479 49.181 -11.323 1.00 29.03 218 ILE X CA 1
ATOM 1653 C C . ILE A 1 218 ? 35.231 49.899 -9.982 1.00 28.59 218 ILE X C 1
ATOM 1654 O O . ILE A 1 218 ? 36.108 50.602 -9.463 1.00 29.15 218 ILE X O 1
ATOM 1659 N N . ALA A 1 219 ? 34.014 49.795 -9.475 1.00 26.88 219 ALA X N 1
ATOM 1660 C CA . ALA A 1 219 ? 33.688 50.526 -8.222 1.00 25.81 219 ALA X CA 1
ATOM 1661 C C . ALA A 1 219 ? 33.025 49.586 -7.252 1.00 25.57 219 ALA X C 1
ATOM 1662 O O . ALA A 1 219 ? 32.381 48.596 -7.629 1.00 24.20 219 ALA X O 1
ATOM 1664 N N . THR A 1 220 ? 33.183 49.875 -5.969 1.00 26.18 220 THR X N 1
ATOM 1665 C CA . THR A 1 220 ? 32.475 49.044 -4.984 1.00 26.17 220 THR X CA 1
ATOM 1666 C C . THR A 1 220 ? 32.112 49.994 -3.820 1.00 28.56 220 THR X C 1
ATOM 1667 O O . THR A 1 220 ? 32.413 51.198 -3.874 1.00 24.89 220 THR X O 1
ATOM 1671 N N . GLY A 1 221 ? 31.453 49.437 -2.792 1.00 31.76 221 GLY X N 1
ATOM 1672 C CA . GLY A 1 221 ? 30.929 50.246 -1.696 1.00 34.46 221 GLY X CA 1
ATOM 1673 C C . GLY A 1 221 ? 29.427 50.471 -1.819 1.00 37.33 221 GLY X C 1
ATOM 1674 O O . GLY A 1 221 ? 28.860 50.478 -2.938 1.00 38.22 221 GLY X O 1
ATOM 1675 N N . GLY A 1 222 ? 28.761 50.655 -0.680 1.00 39.40 222 GLY X N 1
ATOM 1676 C CA . GLY A 1 222 ? 27.285 50.833 -0.668 1.00 41.08 222 GLY X CA 1
ATOM 1677 C C . GLY A 1 222 ? 26.704 51.811 -1.685 1.00 41.54 222 GLY X C 1
ATOM 1678 O O . GLY A 1 222 ? 25.664 51.541 -2.294 1.00 43.37 222 GLY X O 1
ATOM 1679 N N . LEU A 1 223 ? 27.370 52.932 -1.897 1.00 41.10 223 LEU X N 1
ATOM 1680 C CA . LEU A 1 223 ? 26.818 53.975 -2.729 1.00 40.86 223 LEU X CA 1
ATOM 1681 C C . LEU A 1 223 ? 27.365 54.031 -4.177 1.00 40.97 223 LEU X C 1
ATOM 1682 O O . LEU A 1 223 ? 27.015 54.932 -4.964 1.00 40.27 223 LEU X O 1
ATOM 1687 N N . ALA A 1 224 ? 28.181 53.035 -4.548 1.00 38.55 224 ALA X N 1
ATOM 1688 C CA . ALA A 1 224 ? 28.680 52.913 -5.911 1.00 38.61 224 ALA X CA 1
ATOM 1689 C C . ALA A 1 224 ? 27.578 52.962 -6.955 1.00 39.71 224 ALA X C 1
ATOM 1690 O O . ALA A 1 224 ? 27.765 53.520 -8.020 1.00 40.10 224 ALA X O 1
ATOM 1692 N N . LYS A 1 225 ? 26.440 52.345 -6.656 1.00 40.72 225 LYS X N 1
ATOM 1693 C CA . LYS A 1 225 ? 25.324 52.268 -7.586 1.00 42.86 225 LYS X CA 1
ATOM 1694 C C . LYS A 1 225 ? 24.721 53.644 -7.881 1.00 43.02 225 LYS X C 1
ATOM 1695 O O . LYS A 1 225 ? 24.439 53.962 -9.008 1.00 43.78 225 LYS X O 1
ATOM 1701 N N . LEU A 1 226 ? 24.543 54.458 -6.861 1.00 43.95 226 LEU X N 1
ATOM 1702 C CA . LEU A 1 226 ? 24.045 55.817 -7.027 1.00 45.10 226 LEU X CA 1
ATOM 1703 C C . LEU A 1 226 ? 24.911 56.615 -7.999 1.00 45.09 226 LEU X C 1
ATOM 1704 O O . LEU A 1 226 ? 24.393 57.272 -8.922 1.00 45.65 226 LEU X O 1
ATOM 1709 N N . ILE A 1 227 ? 26.231 56.548 -7.786 1.00 43.75 227 ILE X N 1
ATOM 1710 C CA . ILE A 1 227 ? 27.176 57.250 -8.632 1.00 42.56 227 ILE X CA 1
ATOM 1711 C C . ILE A 1 227 ? 27.128 56.682 -10.052 1.00 43.05 227 ILE X C 1
ATOM 1712 O O . ILE A 1 227 ? 27.060 57.433 -11.017 1.00 42.84 227 ILE X O 1
ATOM 1717 N N . SER A 1 228 ? 27.165 55.361 -10.193 1.00 42.60 228 SER X N 1
ATOM 1718 C CA . SER A 1 228 ? 27.219 54.811 -11.530 1.00 44.10 228 SER X CA 1
ATOM 1719 C C . SER A 1 228 ? 25.929 55.065 -12.329 1.00 45.16 228 SER X C 1
ATOM 1720 O O . SER A 1 228 ? 25.991 55.165 -13.551 1.00 45.90 228 SER X O 1
ATOM 1723 N N . GLU A 1 229 ? 24.783 55.146 -11.648 1.00 45.83 229 GLU X N 1
ATOM 1724 C CA . GLU A 1 229 ? 23.526 55.586 -12.272 1.00 47.82 229 GLU X CA 1
ATOM 1725 C C . GLU A 1 229 ? 23.626 56.997 -12.868 1.00 47.91 229 GLU X C 1
ATOM 1726 O O . GLU A 1 229 ? 22.975 57.300 -13.896 1.00 48.58 229 GLU X O 1
ATOM 1732 N N . GLU A 1 230 ? 24.456 57.846 -12.253 1.00 46.97 230 GLU X N 1
ATOM 1733 C CA . GLU A 1 230 ? 24.617 59.244 -12.697 1.00 47.02 230 GLU X CA 1
ATOM 1734 C C . GLU A 1 230 ? 25.747 59.526 -13.693 1.00 47.13 230 GLU X C 1
ATOM 1735 O O . GLU A 1 230 ? 25.854 60.653 -14.204 1.00 46.31 230 GLU X O 1
ATOM 1741 N N . SER A 1 231 ? 26.586 58.526 -13.983 1.00 47.50 231 SER X N 1
ATOM 1742 C CA A SER A 1 231 ? 27.740 58.732 -14.847 0.50 47.22 231 SER X CA 1
ATOM 1743 C CA B SER A 1 231 ? 27.746 58.733 -14.848 0.50 47.52 231 SER X CA 1
ATOM 1744 C C . SER A 1 231 ? 28.128 57.467 -15.578 1.00 47.66 231 SER X C 1
ATOM 1745 O O . SER A 1 231 ? 27.750 56.367 -15.166 1.00 49.40 231 SER X O 1
ATOM 1750 N N . ASN A 1 232 ? 28.908 57.615 -16.647 1.00 46.88 232 ASN X N 1
ATOM 1751 C CA . ASN A 1 232 ? 29.399 56.449 -17.355 1.00 46.02 232 ASN X CA 1
ATOM 1752 C C . ASN A 1 232 ? 30.804 56.106 -16.994 1.00 43.67 232 ASN X C 1
ATOM 1753 O O . ASN A 1 232 ? 31.358 55.085 -17.479 1.00 43.69 232 ASN X O 1
ATOM 1758 N N . VAL A 1 233 ? 31.369 56.932 -16.122 1.00 40.35 233 VAL X N 1
ATOM 1759 C CA . VAL A 1 233 ? 32.770 56.824 -15.770 1.00 38.64 233 VAL X CA 1
ATOM 1760 C C . VAL A 1 233 ? 33.145 55.447 -15.127 1.00 35.97 233 VAL X C 1
ATOM 1761 O O . VAL A 1 233 ? 34.253 54.943 -15.294 1.00 35.08 233 VAL X O 1
ATOM 1765 N N . ILE A 1 234 ? 32.180 54.832 -14.472 1.00 34.63 234 ILE X N 1
ATOM 1766 C CA . ILE A 1 234 ? 32.354 53.491 -13.877 1.00 34.03 234 ILE X CA 1
ATOM 1767 C C . ILE A 1 234 ? 31.884 52.409 -14.844 1.00 32.82 234 ILE X C 1
ATOM 1768 O O . ILE A 1 234 ? 30.748 52.431 -15.271 1.00 33.55 234 ILE X O 1
ATOM 1773 N N . ASP A 1 235 ? 32.760 51.464 -15.189 1.00 32.33 235 ASP X N 1
ATOM 1774 C CA . ASP A 1 235 ? 32.409 50.379 -16.107 1.00 32.11 235 ASP X CA 1
ATOM 1775 C C . ASP A 1 235 ? 31.578 49.323 -15.399 1.00 32.88 235 ASP X C 1
ATOM 1776 O O . ASP A 1 235 ? 30.457 48.998 -15.828 1.00 33.60 235 ASP X O 1
ATOM 1781 N N . VAL A 1 236 ? 32.098 48.828 -14.262 1.00 32.63 236 VAL X N 1
ATOM 1782 C CA . VAL A 1 236 ? 31.443 47.759 -13.520 1.00 31.70 236 VAL X CA 1
ATOM 1783 C C . VAL A 1 236 ? 31.348 48.139 -12.049 1.00 31.33 236 VAL X C 1
ATOM 1784 O O . VAL A 1 236 ? 32.329 48.583 -11.500 1.00 30.23 236 VAL X O 1
ATOM 1788 N N . VAL A 1 237 ? 30.158 48.001 -11.459 1.00 31.12 237 VAL X N 1
ATOM 1789 C CA . VAL A 1 237 ? 29.964 48.071 -10.010 1.00 31.69 237 VAL X CA 1
ATOM 1790 C C . VAL A 1 237 ? 29.968 46.645 -9.538 1.00 32.30 237 VAL X C 1
ATOM 1791 O O . VAL A 1 237 ? 29.180 45.813 -10.036 1.00 31.20 237 VAL X O 1
ATOM 1795 N N . ASP A 1 238 ? 30.904 46.333 -8.637 1.00 30.05 238 ASP X N 1
ATOM 1796 C CA . ASP A 1 238 ? 30.965 45.004 -8.057 1.00 29.03 238 ASP X CA 1
ATOM 1797 C C . ASP A 1 238 ? 30.834 45.147 -6.527 1.00 29.65 238 ASP X C 1
ATOM 1798 O O . ASP A 1 238 ? 31.837 45.447 -5.859 1.00 27.89 238 ASP X O 1
ATOM 1803 N N . PRO A 1 239 ? 29.617 44.941 -5.981 1.00 30.87 239 PRO X N 1
ATOM 1804 C CA . PRO A 1 239 ? 29.319 45.202 -4.560 1.00 30.76 239 PRO X CA 1
ATOM 1805 C C . PRO A 1 239 ? 30.042 44.266 -3.630 1.00 29.18 239 PRO X C 1
ATOM 1806 O O . PRO A 1 239 ? 30.146 44.545 -2.445 1.00 28.93 239 PRO X O 1
ATOM 1810 N N . PHE A 1 240 ? 30.550 43.170 -4.163 1.00 29.11 240 PHE X N 1
ATOM 1811 C CA . PHE A 1 240 ? 31.192 42.157 -3.321 1.00 29.81 240 PHE X CA 1
ATOM 1812 C C . PHE A 1 240 ? 32.649 41.947 -3.620 1.00 27.77 240 PHE X C 1
ATOM 1813 O O . PHE A 1 240 ? 33.153 40.899 -3.292 1.00 27.64 240 PHE X O 1
ATOM 1821 N N . LEU A 1 241 ? 33.313 42.937 -4.225 1.00 26.06 241 LEU X N 1
ATOM 1822 C CA . LEU A 1 241 ? 34.724 42.829 -4.564 1.00 24.78 241 LEU X CA 1
ATOM 1823 C C . LEU A 1 241 ? 35.592 42.457 -3.352 1.00 26.10 241 LEU X C 1
ATOM 1824 O O . LEU A 1 241 ? 36.457 41.590 -3.399 1.00 25.75 241 LEU X O 1
ATOM 1829 N N . THR A 1 242 ? 35.382 43.155 -2.247 1.00 25.37 242 THR X N 1
ATOM 1830 C CA . THR A 1 242 ? 36.209 42.931 -1.031 1.00 25.60 242 THR X CA 1
ATOM 1831 C C . THR A 1 242 ? 35.964 41.535 -0.492 1.00 25.39 242 THR X C 1
ATOM 1832 O O . THR A 1 242 ? 36.894 40.858 -0.128 1.00 28.52 242 THR X O 1
ATOM 1836 N N . LEU A 1 243 ? 34.729 41.096 -0.433 1.00 25.96 243 LEU X N 1
ATOM 1837 C CA . LEU A 1 243 ? 34.418 39.705 0.030 1.00 27.32 243 LEU X CA 1
ATOM 1838 C C . LEU A 1 243 ? 35.127 38.668 -0.830 1.00 27.84 243 LEU X C 1
ATOM 1839 O O . LEU A 1 243 ? 35.672 37.677 -0.341 1.00 26.48 243 LEU X O 1
ATOM 1844 N N . LYS A 1 244 ? 35.083 38.899 -2.146 1.00 28.19 244 LYS X N 1
ATOM 1845 C CA . LYS A 1 244 ? 35.726 37.987 -3.103 1.00 27.60 244 LYS X CA 1
ATOM 1846 C C . LYS A 1 244 ? 37.215 37.989 -2.969 1.00 27.42 244 LYS X C 1
ATOM 1847 O O . LYS A 1 244 ? 37.828 36.916 -2.944 1.00 27.98 244 LYS X O 1
ATOM 1853 N N . GLY A 1 245 ? 37.802 39.178 -2.817 1.00 27.18 245 GLY X N 1
ATOM 1854 C CA . GLY A 1 245 ? 39.196 39.298 -2.473 1.00 27.04 245 GLY X CA 1
ATOM 1855 C C . GLY A 1 245 ? 39.597 38.571 -1.193 1.00 28.69 245 GLY X C 1
ATOM 1856 O O . GLY A 1 245 ? 40.652 37.924 -1.159 1.00 29.19 245 GLY X O 1
ATOM 1857 N N . LEU A 1 246 ? 38.791 38.683 -0.128 1.00 28.92 246 LEU X N 1
ATOM 1858 C CA . LEU A 1 246 ? 39.159 38.043 1.151 1.00 29.59 246 LEU X CA 1
ATOM 1859 C C . LEU A 1 246 ? 39.102 36.523 0.996 1.00 29.61 246 LEU X C 1
ATOM 1860 O O . LEU A 1 246 ? 39.935 35.812 1.544 1.00 31.43 246 LEU X O 1
ATOM 1865 N N . TYR A 1 247 ? 38.101 36.035 0.290 1.00 30.57 247 TYR X N 1
ATOM 1866 C CA . TYR A 1 247 ? 38.081 34.636 -0.128 1.00 33.06 247 TYR X CA 1
ATOM 1867 C C . TYR A 1 247 ? 39.350 34.211 -0.900 1.00 32.41 247 TYR X C 1
ATOM 1868 O O . TYR A 1 247 ? 39.912 33.132 -0.654 1.00 36.26 247 TYR X O 1
ATOM 1877 N N . MET A 1 248 ? 39.819 35.019 -1.830 1.00 33.32 248 MET X N 1
ATOM 1878 C CA . MET A 1 248 ? 41.058 34.675 -2.545 1.00 31.03 248 MET X CA 1
ATOM 1879 C C . MET A 1 248 ? 42.226 34.605 -1.562 1.00 33.16 248 MET X C 1
ATOM 1880 O O . MET A 1 248 ? 43.051 33.663 -1.597 1.00 33.29 248 MET X O 1
ATOM 1885 N N . LEU A 1 249 ? 42.305 35.578 -0.662 1.00 32.94 249 LEU X N 1
ATOM 1886 C CA . LEU A 1 249 ? 43.367 35.616 0.320 1.00 34.30 249 LEU X CA 1
ATOM 1887 C C . LEU A 1 249 ? 43.342 34.392 1.263 1.00 34.90 249 LEU X C 1
ATOM 1888 O O . LEU A 1 249 ? 44.416 33.830 1.624 1.00 35.29 249 LEU X O 1
ATOM 1893 N N . TYR A 1 250 ? 42.147 33.986 1.653 1.00 34.46 250 TYR X N 1
ATOM 1894 C CA . TYR A 1 250 ? 42.005 32.805 2.496 1.00 35.91 250 TYR X CA 1
ATOM 1895 C C . TYR A 1 250 ? 42.587 31.597 1.759 1.00 37.21 250 TYR X C 1
ATOM 1896 O O . TYR A 1 250 ? 43.413 30.863 2.300 1.00 35.97 250 TYR X O 1
ATOM 1905 N N . GLU A 1 251 ? 42.165 31.404 0.522 1.00 39.03 251 GLU X N 1
ATOM 1906 C CA . GLU A 1 251 ? 42.666 30.291 -0.276 1.00 42.87 251 GLU X CA 1
ATOM 1907 C C . GLU A 1 251 ? 44.189 30.271 -0.459 1.00 43.99 251 GLU X C 1
ATOM 1908 O O . GLU A 1 251 ? 44.816 29.220 -0.302 1.00 44.94 251 GLU X O 1
ATOM 1914 N N . ARG A 1 252 ? 44.779 31.419 -0.800 1.00 44.32 252 ARG X N 1
ATOM 1915 C CA . ARG A 1 252 ? 46.222 31.523 -0.932 1.00 45.80 252 ARG X CA 1
ATOM 1916 C C . ARG A 1 252 ? 46.907 31.158 0.403 1.00 47.23 252 ARG X C 1
ATOM 1917 O O . ARG A 1 252 ? 47.881 30.420 0.413 1.00 47.51 252 ARG X O 1
ATOM 1925 N N . ASN A 1 253 ? 46.366 31.644 1.517 1.00 48.45 253 ASN X N 1
ATOM 1926 C CA . ASN A 1 253 ? 46.975 31.460 2.839 1.00 50.74 253 ASN X CA 1
ATOM 1927 C C . ASN A 1 253 ? 46.520 30.235 3.656 1.00 52.62 253 ASN X C 1
ATOM 1928 O O . ASN A 1 253 ? 46.813 30.164 4.860 1.00 53.65 253 ASN X O 1
ATOM 1933 N N . ALA A 1 254 ? 45.811 29.301 3.020 1.00 54.44 254 ALA X N 1
ATOM 1934 C CA . ALA A 1 254 ? 45.327 28.083 3.680 1.00 56.62 254 ALA X CA 1
ATOM 1935 C C . ALA A 1 254 ? 46.301 26.914 3.461 1.00 57.88 254 ALA X C 1
ATOM 1936 O O . ALA A 1 254 ? 47.273 26.732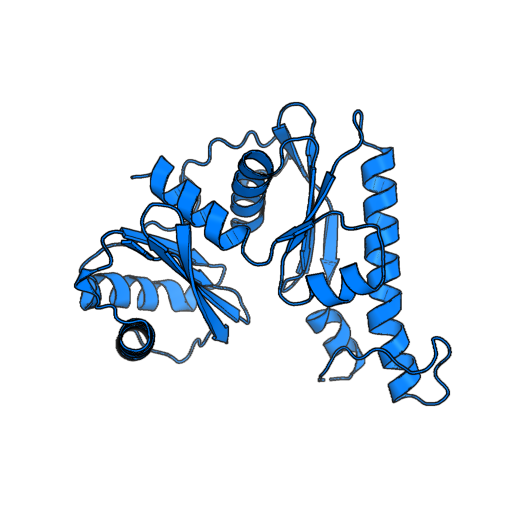 4.225 1.00 60.04 254 ALA X O 1
#

Radius of gyration: 19.0 Å; Cα contacts (8 Å, |Δi|>4): 439; chains: 1; bounding box: 42×53×45 Å

Sequence (247 aa):
MIFVVLDVGNTNAVLGVFEEGELRQHWRMETDRHKTEDEYGMLVKQLLEHHEGLSFEDVKGIIVSSVVPPIMFALERMCEKYFKIKPLVVGPGIKTGLNIKYENPREVGADRIVNAVAGIHLYGSPLIIVDFGTATTYCYINEEKHYMGGVITPGIMISAEALYSIEITKPSSVVGKNTVSAMQSGILYGYVGQVEGIVKRMKEEAKQEPKVIATGGLAKLISEESSNVIDVVDPFLTLKGLYMLYERNA

B-factor: mean 40.92, std 10.74, range [19.3, 77.01]